Protein AF-A0A938KBD7-F1 (afdb_monomer_lite)

Sequence (235 aa):
MGMQGEIVRMVGCLISQKPLSAVLFNEAIRALLAHGDDLKPWTCRIEKAYTSMGLRSSRRCRYSMLCFYHSLGDSQKALEFIPARFSPTVAPLELAFALDTFKALRLVKKADALVPRCLRILHRMGRCNEISLLLHSLADYFASQRNWEGAIALWEELISDDVLGPQAFVEIAAARAAQARHTVKEGLNHINLLRKAAKDDLAITLPGNFKARLDEAEMELLVIKASLNQCFPEE

Radius of gyration: 25.11 Å; chains: 1; bounding box: 53×42×74 Å

Foldseek 3Di:
DDPLVVLLVVLVVQLPDPPRALVSLLVSLVSCVVRPPDLVVCVVSNVVSLVPHDPVSNLSCLLSQLVSCLVVVNLVSNQVSQDPDDDLPHQLLSLLSVLVSCVSVVVLVVNVVSLVVNVVVLVPPDDDPSNLSSLQSNLVSCLSVLVLVSSLVSLVVCCPPPPCNVVSVVSNVVSVLVNLLVVLVVLLVVLVVVVVVVVVDPDPDDPPPVVVVSVVSNVVSVVSNVVSCVVDPDD

Secondary structure (DSSP, 8-state):
--HHHHHHHHHHHHHT-SSPPHHHHHHHHHHHHHH-S--GGGHHHHHHHHHHS-HHHHHHHHHHHHHHHHHTT-HHHHHHTS-SS--TT--HHHHHHHHHHHHHTT-HHHHHHHHHHHHHHHHHH-S-HHHHHHHHHHHHHHHHTT-HHHHHHHHHHHTT-TTTHHHHHHHHHHHHHHHHHHHHHHHHHHHHHHHHHHHHS--SS-TTHHHHHHHHHHHHHHHHHHHHHHHS---

Structure (mmCIF, N/CA/C/O backbone):
data_AF-A0A938KBD7-F1
#
_entry.id   AF-A0A938KBD7-F1
#
loop_
_atom_site.group_PDB
_atom_site.id
_atom_site.type_symbol
_atom_site.label_atom_id
_atom_site.label_alt_id
_atom_site.label_comp_id
_atom_site.label_asym_id
_atom_site.label_entity_id
_atom_site.label_seq_id
_atom_site.pdbx_PDB_ins_code
_atom_site.Cartn_x
_atom_site.Cartn_y
_atom_site.Cartn_z
_atom_site.occupancy
_atom_site.B_iso_or_equiv
_atom_site.auth_seq_id
_atom_site.auth_comp_id
_atom_site.auth_asym_id
_atom_site.auth_atom_id
_atom_site.pdbx_PDB_model_num
ATOM 1 N N . MET A 1 1 ? -6.127 -23.478 27.874 1.00 61.16 1 MET A N 1
ATOM 2 C CA . MET A 1 1 ? -6.409 -22.267 27.073 1.00 61.16 1 MET A CA 1
ATOM 3 C C . MET A 1 1 ? -5.227 -21.334 27.258 1.00 61.16 1 MET A C 1
ATOM 5 O O . MET A 1 1 ? -4.885 -21.080 28.403 1.00 61.16 1 MET A O 1
ATOM 9 N N . GLY A 1 2 ? -4.547 -20.925 26.185 1.00 89.38 2 GLY A N 1
ATOM 10 C CA . GLY A 1 2 ? -3.438 -19.968 26.287 1.00 89.38 2 GLY A CA 1
ATOM 11 C C . GLY A 1 2 ? -3.934 -18.546 26.572 1.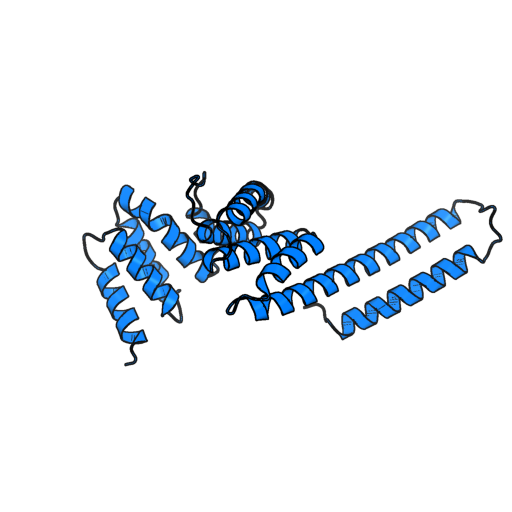00 89.38 2 GLY A C 1
ATOM 12 O O . GLY A 1 2 ? -5.116 -18.259 26.377 1.00 89.38 2 GLY A O 1
ATOM 13 N N . MET A 1 3 ? -3.021 -17.661 26.984 1.00 91.12 3 MET A N 1
ATOM 14 C CA . MET A 1 3 ? -3.271 -16.236 27.272 1.00 91.12 3 MET A CA 1
ATOM 15 C C . MET A 1 3 ? -4.088 -15.536 26.169 1.00 91.12 3 MET A C 1
ATOM 17 O O . MET A 1 3 ? -4.997 -14.762 26.452 1.00 91.12 3 MET A O 1
ATOM 21 N N . GLN A 1 4 ? -3.838 -15.888 24.907 1.00 90.38 4 GLN A N 1
ATOM 22 C CA . GLN A 1 4 ? -4.546 -15.363 23.740 1.00 90.38 4 GLN A CA 1
ATOM 23 C C . GLN A 1 4 ? -6.061 -15.632 23.772 1.00 90.38 4 GLN A C 1
ATOM 25 O O . GLN A 1 4 ? -6.863 -14.724 23.561 1.00 90.38 4 GLN A O 1
ATOM 30 N N . GLY A 1 5 ? -6.477 -16.858 24.104 1.00 91.12 5 GLY A N 1
ATOM 31 C CA . GLY A 1 5 ? -7.897 -17.215 24.178 1.00 91.12 5 GLY A CA 1
ATOM 32 C C . GLY A 1 5 ? -8.634 -16.465 25.289 1.00 91.12 5 GLY A C 1
ATOM 33 O O . GLY A 1 5 ? -9.808 -16.121 25.144 1.00 91.12 5 GLY A O 1
ATOM 34 N N . GLU A 1 6 ? -7.938 -16.157 26.384 1.00 93.56 6 GLU A N 1
ATOM 35 C CA . GLU A 1 6 ? -8.495 -15.349 27.465 1.00 93.56 6 GLU A CA 1
ATOM 36 C C . GLU A 1 6 ? -8.671 -13.883 27.059 1.00 93.56 6 GLU A C 1
ATOM 38 O O . GLU A 1 6 ? -9.734 -13.314 27.312 1.00 93.56 6 GLU A O 1
ATOM 43 N N . ILE A 1 7 ? -7.697 -13.301 26.353 1.00 92.62 7 ILE A N 1
ATOM 44 C CA . ILE A 1 7 ? -7.801 -11.939 25.813 1.00 92.62 7 ILE A CA 1
ATOM 45 C C . ILE A 1 7 ? -8.993 -11.834 24.858 1.00 92.62 7 ILE A C 1
ATOM 47 O O . ILE A 1 7 ? -9.836 -10.951 25.012 1.00 92.62 7 ILE A O 1
ATOM 51 N N . VAL A 1 8 ? -9.126 -12.776 23.923 1.00 92.81 8 VAL A N 1
ATOM 52 C CA . VAL A 1 8 ? -10.242 -12.838 22.964 1.00 92.81 8 VAL A CA 1
ATOM 53 C C . VAL A 1 8 ? -11.593 -12.935 23.691 1.00 92.81 8 VAL A C 1
ATOM 55 O O . VAL A 1 8 ? -12.551 -12.231 23.352 1.00 92.81 8 VAL A O 1
ATOM 58 N N . ARG A 1 9 ? -11.677 -13.749 24.752 1.00 94.88 9 ARG A N 1
ATOM 59 C CA . ARG A 1 9 ? -12.867 -13.838 25.611 1.00 94.88 9 ARG A CA 1
ATOM 60 C C . ARG A 1 9 ? -13.166 -12.504 26.304 1.00 94.88 9 ARG A C 1
ATOM 62 O O . ARG A 1 9 ? -14.315 -12.061 26.291 1.00 94.88 9 ARG A O 1
ATOM 69 N N . MET A 1 10 ? -12.153 -11.853 26.878 1.00 95.62 10 MET A N 1
ATOM 70 C CA . MET A 1 10 ? -12.291 -10.557 27.549 1.00 95.62 10 MET A CA 1
ATOM 71 C C . MET A 1 10 ? -12.747 -9.457 26.589 1.00 95.62 10 MET A C 1
ATOM 73 O O . MET A 1 10 ? -13.663 -8.711 26.929 1.00 95.62 10 MET A O 1
ATOM 77 N N . VAL A 1 11 ? -12.186 -9.392 25.378 1.00 95.62 11 VAL A N 1
ATOM 78 C CA . VAL A 1 11 ? -12.623 -8.482 24.306 1.00 95.62 11 VAL A CA 1
ATOM 79 C C . VAL A 1 11 ? -14.115 -8.673 24.019 1.00 95.62 11 VAL A C 1
ATOM 81 O O . VAL A 1 11 ? -14.867 -7.699 23.975 1.00 95.62 11 VAL A O 1
ATOM 84 N N . GLY A 1 12 ? -14.578 -9.924 23.920 1.00 94.44 12 GLY A N 1
ATOM 85 C CA . GLY A 1 12 ? -16.000 -10.242 23.763 1.00 94.44 12 GLY A CA 1
ATOM 86 C C . GLY A 1 12 ? -16.877 -9.712 24.900 1.00 94.44 12 GLY A C 1
ATOM 87 O O . GLY A 1 12 ? -17.939 -9.134 24.645 1.00 94.44 12 GLY A O 1
ATOM 88 N N . CYS A 1 13 ? -16.424 -9.861 26.146 1.00 95.81 13 CYS A N 1
ATOM 89 C CA . CYS A 1 13 ? -17.114 -9.316 27.313 1.00 95.81 13 CYS A CA 1
ATOM 90 C C . CYS A 1 13 ? -17.153 -7.782 27.293 1.00 95.81 13 CYS A C 1
ATOM 92 O O . CYS A 1 13 ? -18.220 -7.212 27.507 1.00 95.81 13 CYS A O 1
ATOM 94 N N . LEU A 1 14 ? -16.029 -7.119 26.998 1.00 95.50 14 LEU A N 1
ATOM 95 C CA . LEU A 1 14 ? -15.917 -5.657 26.960 1.00 95.50 14 LEU A CA 1
ATOM 96 C C . LEU A 1 14 ? -16.838 -5.040 25.905 1.00 95.50 14 LEU A C 1
ATOM 98 O O . LEU A 1 14 ? -17.615 -4.145 26.223 1.00 95.50 14 LEU A O 1
ATOM 102 N N . ILE A 1 15 ? -16.814 -5.559 24.674 1.00 96.19 15 ILE A N 1
ATOM 103 C CA . ILE A 1 15 ? -17.630 -5.059 23.552 1.00 96.19 15 ILE A CA 1
ATOM 104 C C . ILE A 1 15 ? -19.137 -5.226 23.824 1.00 96.19 15 ILE A C 1
ATOM 106 O O . ILE A 1 15 ? -19.957 -4.484 23.283 1.00 96.19 15 ILE A O 1
ATOM 110 N N . SER A 1 16 ? -19.514 -6.170 24.689 1.00 94.88 16 SER A N 1
ATOM 111 C CA . SER A 1 16 ? -20.912 -6.429 25.051 1.00 94.88 16 SER A CA 1
ATOM 112 C C . SER A 1 16 ? -21.448 -5.522 26.171 1.00 94.88 16 SER A C 1
ATOM 114 O O . SER A 1 16 ? -22.654 -5.538 26.429 1.00 94.88 16 SER A O 1
ATOM 116 N N . GLN A 1 17 ? -20.596 -4.737 26.844 1.00 93.69 17 GLN A N 1
ATOM 117 C CA . GLN A 1 17 ? -21.010 -3.864 27.949 1.00 93.69 17 GLN A CA 1
ATOM 118 C C . GLN A 1 17 ? -21.891 -2.699 27.474 1.00 93.69 17 GLN A C 1
ATOM 120 O O . GLN A 1 17 ? -21.715 -2.159 26.382 1.00 93.69 17 GLN A O 1
ATOM 125 N N . LYS A 1 18 ? -22.834 -2.273 28.324 1.00 93.38 18 LYS A N 1
ATOM 126 C CA . LYS A 1 18 ? -23.688 -1.101 28.087 1.00 93.38 18 LYS A CA 1
ATOM 127 C C . LYS A 1 18 ? -23.748 -0.225 29.346 1.00 93.38 18 LYS A C 1
ATOM 129 O O . LYS A 1 18 ? -24.149 -0.741 30.386 1.00 93.38 18 LYS A O 1
ATOM 134 N N . PRO A 1 19 ? -23.415 1.077 29.266 1.00 93.50 19 PRO A N 1
ATOM 135 C CA . PRO A 1 19 ? -22.926 1.796 28.086 1.00 93.50 19 PRO A CA 1
ATOM 136 C C . PRO A 1 19 ? -21.465 1.447 27.748 1.00 93.50 19 PRO A C 1
ATOM 138 O O . PRO A 1 19 ? -20.619 1.383 28.635 1.00 93.50 19 PRO A O 1
ATOM 141 N N . LEU A 1 20 ? -21.154 1.279 26.458 1.00 96.06 20 LEU A N 1
ATOM 142 C CA . LEU A 1 20 ? -19.777 1.094 25.999 1.00 96.06 20 LEU A CA 1
ATOM 143 C C . LEU A 1 20 ? -19.092 2.453 25.828 1.00 96.06 20 LEU A C 1
ATOM 145 O O . LEU A 1 20 ? -19.542 3.301 25.051 1.00 96.06 20 LEU A O 1
ATOM 149 N N . SER A 1 21 ? -18.003 2.675 26.562 1.00 96.50 21 SER A N 1
ATOM 150 C CA . SER A 1 21 ? -17.208 3.894 26.420 1.00 96.50 21 SER A CA 1
ATOM 151 C C . SER A 1 21 ? -16.268 3.800 25.214 1.00 96.50 21 SER A C 1
ATOM 153 O O . SER A 1 21 ? -15.799 2.722 24.851 1.00 96.50 21 SER A O 1
ATOM 155 N N . ALA A 1 22 ? -15.934 4.951 24.620 1.00 97.56 22 ALA A N 1
ATOM 156 C CA . ALA A 1 22 ? -14.983 5.006 23.507 1.00 97.56 22 ALA A CA 1
ATOM 157 C C . ALA A 1 22 ? -13.594 4.454 23.882 1.00 97.56 22 ALA A C 1
ATOM 159 O O . ALA A 1 22 ? -12.910 3.873 23.046 1.00 97.56 22 ALA A O 1
ATOM 160 N N . VAL A 1 23 ? -13.188 4.628 25.146 1.00 97.12 23 VAL A N 1
ATOM 161 C CA . VAL A 1 23 ? -11.911 4.118 25.662 1.00 97.12 23 VAL A CA 1
ATOM 162 C C . VAL A 1 23 ? -11.922 2.592 25.658 1.00 97.12 23 VAL A C 1
ATOM 164 O O . VAL A 1 23 ? -11.055 1.993 25.037 1.00 97.12 23 VAL A O 1
ATOM 167 N N . LEU A 1 24 ? -12.941 1.965 26.258 1.00 96.94 24 LEU A N 1
ATOM 168 C CA . LEU A 1 24 ? -13.045 0.502 26.303 1.00 96.94 24 LEU A CA 1
ATOM 169 C C . LEU A 1 24 ? -13.170 -0.113 24.907 1.00 96.94 24 LEU A C 1
ATOM 171 O O . LEU A 1 24 ? -12.571 -1.151 24.649 1.00 96.94 24 LEU A O 1
ATOM 175 N N . PHE A 1 25 ? -13.900 0.538 23.997 1.00 98.06 25 PHE A N 1
ATOM 176 C CA . PHE A 1 25 ? -13.971 0.098 22.605 1.00 98.06 25 PHE A CA 1
ATOM 177 C C . PHE A 1 25 ? -12.592 0.127 21.931 1.00 98.06 25 PHE A C 1
ATOM 179 O O . PHE A 1 25 ? -12.192 -0.852 21.310 1.00 98.06 25 PHE A O 1
ATOM 186 N N . ASN A 1 26 ? -11.839 1.221 22.081 1.00 97.56 26 ASN A N 1
ATOM 187 C CA . ASN A 1 26 ? -10.507 1.345 21.487 1.00 97.56 26 ASN A CA 1
ATOM 188 C C . ASN A 1 26 ? -9.517 0.318 22.058 1.00 97.56 26 ASN A C 1
ATOM 190 O O . ASN A 1 26 ? -8.763 -0.276 21.290 1.00 97.56 26 ASN A O 1
ATOM 194 N N . GLU A 1 27 ? -9.547 0.069 23.371 1.00 96.88 27 GLU A N 1
ATOM 195 C CA . GLU A 1 27 ? -8.727 -0.975 24.000 1.00 96.88 27 GLU A CA 1
ATOM 196 C C . GLU A 1 27 ? -9.105 -2.373 23.502 1.00 96.88 27 GLU A C 1
ATOM 198 O O . GLU A 1 27 ? -8.228 -3.178 23.199 1.00 96.88 27 GLU A O 1
ATOM 203 N N . ALA A 1 28 ? -10.402 -2.650 23.346 1.00 97.44 28 ALA A N 1
ATOM 204 C CA . ALA A 1 28 ? -10.876 -3.925 22.825 1.00 97.44 28 ALA A CA 1
ATOM 205 C C . ALA A 1 28 ? -10.400 -4.168 21.382 1.00 97.44 28 ALA A C 1
ATOM 207 O O . ALA A 1 28 ? -9.932 -5.263 21.075 1.00 97.44 28 ALA A O 1
ATOM 208 N N . ILE A 1 29 ? -10.458 -3.150 20.513 1.00 98.00 29 ILE A N 1
ATOM 209 C CA . ILE A 1 29 ? -9.927 -3.245 19.146 1.00 98.00 29 ILE A CA 1
ATOM 210 C C . ILE A 1 29 ? -8.410 -3.430 19.157 1.00 98.00 29 ILE A C 1
ATOM 212 O O . ILE A 1 29 ? -7.912 -4.295 18.447 1.00 98.00 29 ILE A O 1
ATOM 216 N N . ARG A 1 30 ? -7.666 -2.675 19.976 1.00 96.62 30 ARG A N 1
ATOM 217 C CA . ARG A 1 30 ? -6.205 -2.825 20.065 1.00 96.62 30 ARG A CA 1
ATOM 218 C C . ARG A 1 30 ? -5.810 -4.232 20.512 1.00 96.62 30 ARG A C 1
ATOM 220 O O . ARG A 1 30 ? -4.949 -4.841 19.888 1.00 96.62 30 ARG A O 1
ATOM 227 N N . ALA A 1 31 ? -6.457 -4.752 21.554 1.00 96.31 31 ALA A N 1
ATOM 228 C CA . ALA A 1 31 ? -6.222 -6.108 22.037 1.00 96.31 31 ALA A CA 1
ATOM 229 C C . ALA A 1 31 ? -6.559 -7.155 20.966 1.00 96.31 31 ALA A C 1
ATOM 231 O O . ALA A 1 31 ? -5.820 -8.121 20.798 1.00 96.31 31 ALA A O 1
ATOM 232 N N . LEU A 1 32 ? -7.637 -6.944 20.205 1.00 96.38 32 LEU A N 1
ATOM 233 C CA . LEU A 1 32 ? -8.000 -7.833 19.109 1.00 96.38 32 LEU A CA 1
ATOM 234 C C . LEU A 1 32 ? -6.984 -7.790 17.959 1.00 96.38 32 LEU A C 1
ATOM 236 O O . LEU A 1 32 ? -6.641 -8.837 17.436 1.00 96.38 32 LEU A O 1
ATOM 240 N N . LEU A 1 33 ? -6.473 -6.616 17.587 1.00 95.44 33 LEU A N 1
ATOM 241 C CA . LEU A 1 33 ? -5.451 -6.488 16.541 1.00 95.44 33 LEU A CA 1
ATOM 242 C C . LEU A 1 33 ? -4.101 -7.089 16.954 1.00 95.44 33 LEU A C 1
ATOM 244 O O . LEU A 1 33 ? -3.371 -7.581 16.105 1.00 95.44 33 LEU A O 1
ATOM 248 N N . ALA A 1 34 ? -3.771 -7.059 18.247 1.00 94.75 34 ALA A N 1
ATOM 249 C CA . ALA A 1 34 ? -2.520 -7.613 18.762 1.00 94.75 34 ALA A CA 1
ATOM 250 C C . ALA A 1 34 ? -2.557 -9.139 18.963 1.00 94.75 34 ALA A C 1
ATOM 252 O O . ALA A 1 34 ? -1.512 -9.783 18.944 1.00 94.75 34 ALA A O 1
ATOM 253 N N . HIS A 1 35 ? -3.740 -9.713 19.206 1.00 93.75 35 HIS A N 1
ATOM 254 C CA . HIS A 1 35 ? -3.877 -11.103 19.659 1.00 93.75 35 HIS A CA 1
ATOM 255 C C . HIS A 1 35 ? -4.909 -11.929 18.880 1.00 93.75 35 HIS A C 1
ATOM 257 O O . HIS A 1 35 ? -5.113 -13.099 19.193 1.00 93.75 35 HIS A O 1
ATOM 263 N N . GLY A 1 36 ? -5.620 -11.348 17.921 1.00 89.19 36 GLY A N 1
ATOM 264 C CA . GLY A 1 36 ? -6.606 -12.054 17.111 1.00 89.19 36 GLY A CA 1
ATOM 265 C C . GLY A 1 36 ? -5.968 -12.639 15.858 1.00 89.19 36 GLY A C 1
ATOM 266 O O . GLY A 1 36 ? -5.465 -11.885 15.035 1.00 89.19 36 GLY A O 1
ATOM 267 N N . ASP A 1 37 ? -6.049 -13.961 15.690 1.00 89.25 37 ASP A N 1
ATOM 268 C CA . ASP A 1 37 ? -5.564 -14.630 14.471 1.00 89.25 37 ASP A CA 1
ATOM 269 C C . ASP A 1 37 ? -6.489 -14.375 13.269 1.00 89.25 37 ASP A C 1
ATOM 271 O O . ASP A 1 37 ? -6.034 -14.250 12.136 1.00 89.25 37 ASP A O 1
ATOM 275 N N . ASP A 1 38 ? -7.801 -14.283 13.516 1.00 93.56 38 ASP A N 1
ATOM 276 C CA . ASP A 1 38 ? -8.816 -13.986 12.504 1.00 93.56 38 ASP A CA 1
ATOM 277 C C . ASP A 1 38 ? -9.792 -12.921 13.021 1.00 93.56 38 ASP A C 1
ATOM 279 O O . ASP A 1 38 ? -10.501 -13.095 14.021 1.00 93.56 38 ASP A O 1
ATOM 283 N N . LEU A 1 39 ? -9.830 -11.793 12.315 1.00 96.12 39 LEU A N 1
ATOM 284 C CA . LEU A 1 39 ? -10.678 -10.648 12.633 1.00 96.12 39 LEU A CA 1
ATOM 285 C C . LEU A 1 39 ? -12.089 -10.781 12.040 1.00 96.12 39 LEU A C 1
ATOM 287 O O . LEU A 1 39 ? -13.022 -10.134 12.521 1.00 96.12 39 LEU A O 1
ATOM 291 N N . LYS A 1 40 ? -12.285 -11.622 11.019 1.00 96.88 40 LYS A N 1
ATOM 292 C CA . LYS A 1 40 ? -13.541 -11.709 10.260 1.00 96.88 40 LYS A CA 1
ATOM 293 C C . LYS A 1 40 ? -14.753 -12.123 11.113 1.00 96.88 40 LYS A C 1
ATOM 295 O O . LYS A 1 40 ? -15.822 -11.531 10.940 1.00 96.88 40 LYS A O 1
ATOM 300 N N . PRO A 1 41 ? -14.644 -13.051 12.087 1.00 96.94 41 PRO A N 1
ATOM 301 C CA . PRO A 1 41 ? -15.755 -13.383 12.983 1.00 96.94 41 PRO A CA 1
ATOM 302 C C . PRO A 1 41 ? -16.201 -12.213 13.876 1.00 96.94 41 PRO A C 1
ATOM 304 O O . PRO A 1 41 ? -17.318 -12.218 14.402 1.00 96.94 41 PRO A O 1
ATOM 307 N N . TRP A 1 42 ? -15.343 -11.207 14.063 1.00 97.12 42 TRP A N 1
ATOM 308 C CA . TRP A 1 42 ? -15.594 -10.072 14.949 1.00 97.12 42 TRP A CA 1
ATOM 309 C C . TRP A 1 42 ? -16.323 -8.915 14.276 1.00 97.12 42 TRP A C 1
ATOM 311 O O . TRP A 1 42 ? -16.930 -8.111 14.988 1.00 97.12 42 TRP A O 1
ATOM 321 N N . THR A 1 43 ? -16.343 -8.854 12.941 1.00 97.94 43 THR A N 1
ATOM 322 C CA . THR A 1 43 ? -16.885 -7.724 12.170 1.00 97.94 43 THR A CA 1
ATOM 323 C C . THR A 1 43 ? -18.294 -7.338 12.617 1.00 97.94 43 THR A C 1
ATOM 325 O O . THR A 1 43 ? -18.515 -6.212 13.054 1.00 97.94 43 THR A O 1
ATOM 328 N N . CYS A 1 44 ? -19.231 -8.292 12.642 1.00 97.44 44 CYS A N 1
ATOM 329 C CA . CYS A 1 44 ? -20.620 -8.024 13.033 1.00 97.44 44 CYS A CA 1
ATOM 330 C C . CYS A 1 44 ? -20.743 -7.508 14.482 1.00 97.44 44 CYS A C 1
ATOM 332 O O . CYS A 1 44 ? -21.521 -6.594 14.767 1.00 97.44 44 CYS A O 1
ATOM 334 N N . ARG A 1 45 ? -19.951 -8.053 15.417 1.00 97.44 45 ARG A N 1
ATOM 335 C CA . ARG A 1 45 ? -19.975 -7.625 16.828 1.00 97.44 45 ARG A CA 1
ATOM 336 C C . ARG A 1 45 ? -19.414 -6.215 16.993 1.00 97.44 45 ARG A C 1
ATOM 338 O O . ARG A 1 45 ? -20.001 -5.414 17.716 1.00 97.44 45 ARG A O 1
ATOM 345 N N . ILE A 1 46 ? -18.313 -5.919 16.308 1.00 98.06 46 ILE A N 1
ATOM 346 C CA . ILE A 1 46 ? -17.646 -4.617 16.338 1.00 98.06 46 ILE A CA 1
ATOM 347 C C . ILE A 1 46 ? -18.524 -3.543 15.700 1.00 98.06 46 ILE A C 1
ATOM 349 O O . ILE A 1 46 ? -18.735 -2.503 16.318 1.00 98.06 46 ILE A O 1
ATOM 353 N N . GLU A 1 47 ? -19.100 -3.798 14.523 1.00 98.12 47 GLU A N 1
ATOM 354 C CA . GLU A 1 47 ? -20.006 -2.853 13.859 1.00 98.12 47 GLU A CA 1
ATOM 355 C C . GLU A 1 47 ? -21.243 -2.559 14.716 1.00 98.12 47 GLU A C 1
ATOM 357 O O . GLU A 1 47 ? -21.627 -1.399 14.893 1.00 98.12 47 GLU A O 1
ATOM 362 N N . LYS A 1 48 ? -21.847 -3.594 15.314 1.00 97.69 48 LYS A N 1
ATOM 363 C CA . LYS A 1 48 ? -22.992 -3.430 16.219 1.00 97.69 48 LYS A CA 1
ATOM 364 C C . LYS A 1 48 ? -22.629 -2.607 17.455 1.00 97.69 48 LYS A C 1
ATOM 366 O O . LYS A 1 48 ? -23.389 -1.725 17.851 1.00 97.69 48 LYS A O 1
ATOM 371 N N . ALA A 1 49 ? -21.475 -2.867 18.063 1.00 97.50 49 ALA A N 1
ATOM 372 C CA . ALA A 1 49 ? -21.008 -2.087 19.201 1.00 97.50 49 ALA A CA 1
ATOM 373 C C . ALA A 1 49 ? -20.720 -0.632 18.802 1.00 97.50 49 ALA A C 1
ATOM 375 O O . ALA A 1 49 ? -21.193 0.284 19.475 1.00 97.50 49 ALA A O 1
ATOM 376 N N . TYR A 1 50 ? -20.048 -0.415 17.668 1.00 97.94 50 TYR A N 1
ATOM 377 C CA . TYR A 1 50 ? -19.729 0.909 17.139 1.00 97.94 50 TYR A CA 1
ATOM 378 C C . TYR A 1 50 ? -20.974 1.756 16.866 1.00 97.94 50 TYR A C 1
ATOM 380 O O . TYR A 1 50 ? -21.055 2.902 17.309 1.00 97.94 50 TYR A O 1
ATOM 388 N N . THR A 1 51 ? -21.966 1.180 16.186 1.00 96.94 51 THR A N 1
ATOM 389 C CA . THR A 1 51 ? -23.236 1.848 15.854 1.00 96.94 51 THR A CA 1
ATOM 390 C C . THR A 1 51 ? -24.125 2.096 17.073 1.00 96.94 51 THR A C 1
ATOM 392 O O . THR A 1 51 ? -24.897 3.050 17.076 1.00 96.94 51 THR A O 1
ATOM 395 N N . SER A 1 52 ? -23.999 1.286 18.130 1.00 96.44 52 SER A N 1
ATOM 396 C CA . SER A 1 52 ? -24.730 1.492 19.388 1.00 96.44 52 SER A CA 1
ATOM 397 C C . SER A 1 52 ? -24.177 2.634 20.251 1.00 96.44 52 SER A C 1
ATOM 399 O O . SER A 1 52 ? -24.850 3.091 21.177 1.00 96.44 52 SER A O 1
ATOM 401 N N . MET A 1 53 ? -22.960 3.110 19.967 1.00 96.81 53 MET A N 1
ATOM 402 C CA . MET A 1 53 ? -22.369 4.244 20.671 1.00 96.81 53 MET A CA 1
ATOM 403 C C . MET A 1 53 ? -22.976 5.573 20.204 1.00 96.81 53 MET A C 1
ATOM 405 O O . MET A 1 53 ? -23.263 5.781 19.028 1.00 96.81 53 MET A O 1
ATOM 409 N N . GLY A 1 54 ? -23.084 6.540 21.119 1.00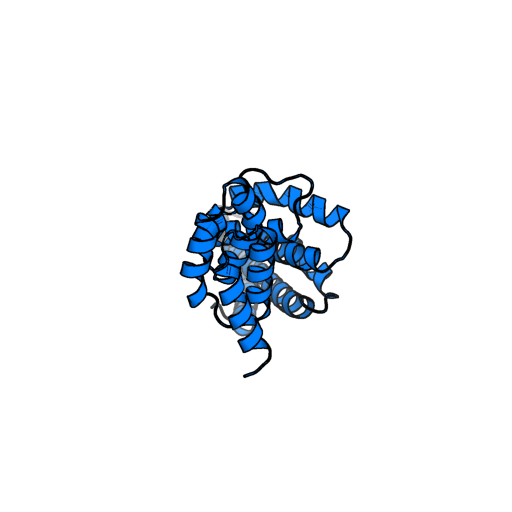 96.00 54 GLY A N 1
ATOM 410 C CA . GLY A 1 54 ? -23.450 7.910 20.754 1.00 96.00 54 GLY A CA 1
ATOM 411 C C . GLY A 1 54 ? -22.427 8.558 19.807 1.00 96.00 54 GLY A C 1
ATOM 412 O O . GLY A 1 54 ? -21.232 8.262 19.866 1.00 96.00 54 GLY A O 1
ATOM 413 N N . LEU A 1 55 ? -22.879 9.515 18.986 1.00 96.06 55 LEU A N 1
ATOM 414 C CA . LEU A 1 55 ? -22.091 10.161 17.920 1.00 96.06 55 LEU A CA 1
ATOM 415 C C . LEU A 1 55 ? -20.725 10.710 18.378 1.00 96.06 55 LEU A C 1
ATOM 417 O O . LEU A 1 55 ? -19.740 10.675 17.641 1.00 96.06 55 LEU A O 1
ATOM 421 N N . ARG A 1 56 ? -20.642 11.243 19.603 1.00 96.50 56 ARG A N 1
ATOM 422 C CA . ARG A 1 56 ? -19.382 11.762 20.159 1.00 96.50 56 ARG A CA 1
ATOM 423 C C . ARG A 1 56 ? -18.371 10.644 20.432 1.00 96.50 56 ARG A C 1
ATOM 425 O O . ARG A 1 56 ? -17.181 10.844 20.196 1.00 96.50 56 ARG A O 1
ATOM 432 N N . SER A 1 57 ? -18.835 9.496 20.923 1.00 96.69 57 SER A N 1
ATOM 433 C CA . SER A 1 57 ? -17.998 8.325 21.199 1.00 96.69 57 SER A CA 1
ATOM 434 C C . SER A 1 57 ? -17.574 7.638 19.905 1.00 96.69 57 SER A C 1
ATOM 436 O O . SER A 1 57 ? -16.386 7.393 19.724 1.00 96.69 57 SER A O 1
ATOM 438 N N . SER A 1 58 ? -18.493 7.437 18.954 1.00 96.19 58 SER A N 1
ATOM 439 C CA . SER A 1 58 ? -18.167 6.818 17.661 1.00 96.19 58 SER A CA 1
ATOM 440 C C . SER A 1 58 ? -17.123 7.623 16.873 1.00 96.19 58 SER A C 1
ATOM 442 O O . SER A 1 58 ? -16.173 7.048 16.339 1.00 96.19 58 SER A O 1
ATOM 444 N N . ARG A 1 59 ? -17.190 8.964 16.897 1.00 96.00 59 ARG A N 1
ATOM 445 C CA . ARG A 1 59 ? -16.141 9.832 16.321 1.00 96.00 59 ARG A CA 1
ATOM 446 C C . ARG A 1 59 ? -14.759 9.607 16.943 1.00 96.00 59 ARG A C 1
ATOM 448 O O . ARG A 1 59 ? -13.767 9.664 16.223 1.00 96.00 59 ARG A O 1
ATOM 455 N N . ARG A 1 60 ? -14.681 9.342 18.253 1.00 96.31 60 ARG A N 1
ATOM 456 C CA . ARG A 1 60 ? -13.420 9.034 18.962 1.00 96.31 60 ARG A CA 1
ATOM 457 C C . ARG A 1 60 ? -12.889 7.629 18.661 1.00 96.31 60 ARG A C 1
ATOM 459 O O . ARG A 1 60 ? -11.703 7.386 18.848 1.00 96.31 60 ARG A O 1
ATOM 466 N N . CYS A 1 61 ? -13.747 6.732 18.187 1.00 97.62 61 CYS A N 1
ATOM 467 C CA . CYS A 1 61 ? -13.396 5.363 17.806 1.00 97.62 61 CYS A CA 1
ATOM 468 C C . CYS A 1 61 ? -13.162 5.188 16.300 1.00 97.62 61 CYS A C 1
ATOM 470 O O . CYS A 1 61 ? -12.815 4.097 15.861 1.00 97.62 61 CYS A O 1
ATOM 472 N N . ARG A 1 62 ? -13.345 6.249 15.503 1.00 97.81 62 ARG A N 1
ATOM 473 C CA . ARG A 1 62 ? -13.176 6.223 14.043 1.00 97.81 62 ARG A CA 1
ATOM 474 C C . ARG A 1 62 ? -11.805 5.679 13.635 1.00 97.81 62 ARG A C 1
ATOM 476 O O . ARG A 1 62 ? -11.731 4.844 12.748 1.00 97.81 62 ARG A O 1
ATOM 483 N N . TYR A 1 63 ? -10.741 6.129 14.298 1.00 97.50 63 TYR A N 1
ATOM 484 C CA . TYR A 1 63 ? -9.389 5.650 14.015 1.00 97.50 63 TYR A CA 1
ATOM 485 C C . TYR A 1 63 ? -9.250 4.138 14.252 1.00 97.50 63 TYR A C 1
ATOM 487 O O . TYR A 1 63 ? -8.770 3.429 13.380 1.00 97.50 63 TYR A O 1
ATOM 495 N N . SER A 1 64 ? -9.763 3.616 15.368 1.00 98.00 64 SER A N 1
ATOM 496 C CA . SER A 1 64 ? -9.744 2.173 15.649 1.00 98.00 64 SER A CA 1
ATOM 497 C C . SER A 1 64 ? -10.496 1.363 14.590 1.00 98.00 64 SER A C 1
ATOM 499 O O . SER A 1 64 ? -10.056 0.280 14.222 1.00 98.00 64 SER A O 1
ATOM 501 N N . MET A 1 65 ? -11.604 1.898 14.067 1.00 98.50 65 MET A N 1
ATOM 502 C CA . MET A 1 65 ? -12.334 1.272 12.960 1.00 98.50 65 MET A CA 1
ATOM 503 C C . MET A 1 65 ? -11.543 1.288 11.647 1.00 98.50 65 MET A C 1
ATOM 505 O O . MET A 1 65 ? -11.574 0.298 10.923 1.00 98.50 65 MET A O 1
ATOM 509 N N . LEU A 1 66 ? -10.812 2.373 11.358 1.00 98.44 66 LEU A N 1
ATOM 510 C CA . LEU A 1 66 ? -9.882 2.424 10.227 1.00 98.44 66 LEU A CA 1
ATOM 511 C C . LEU A 1 66 ? -8.822 1.322 10.352 1.00 98.44 66 LEU A C 1
ATOM 513 O O . LEU A 1 66 ? -8.651 0.559 9.409 1.00 98.44 66 LEU A O 1
ATOM 517 N N . CYS A 1 67 ? -8.172 1.190 11.515 1.00 97.50 67 CYS A N 1
ATOM 518 C CA . CYS A 1 67 ? -7.186 0.130 11.752 1.00 97.50 67 CYS A CA 1
ATOM 519 C C . CYS A 1 67 ? -7.802 -1.262 11.575 1.00 97.50 67 CYS A C 1
ATOM 521 O O . CYS A 1 67 ? -7.237 -2.101 10.886 1.00 97.50 67 CYS A O 1
ATOM 523 N N . PHE A 1 68 ? -8.982 -1.492 12.159 1.00 98.19 68 PHE A N 1
ATOM 524 C CA . PHE A 1 68 ? -9.674 -2.776 12.081 1.00 98.19 68 PHE A CA 1
ATOM 525 C C . PHE A 1 68 ? -9.966 -3.196 10.635 1.00 98.19 68 PHE A C 1
ATOM 527 O O . PHE A 1 68 ? -9.655 -4.320 10.246 1.00 98.19 68 PHE A O 1
ATOM 534 N N . TYR A 1 69 ? -10.517 -2.292 9.820 1.00 98.56 69 TYR A N 1
ATOM 535 C CA . TYR A 1 69 ? -10.815 -2.597 8.421 1.00 98.56 69 TYR A CA 1
ATOM 536 C C . TYR A 1 69 ? -9.581 -2.659 7.528 1.00 98.56 69 TYR A C 1
ATOM 538 O O . TYR A 1 69 ? -9.546 -3.473 6.607 1.00 98.56 69 TYR A O 1
ATOM 546 N N . HIS A 1 70 ? -8.556 -1.862 7.828 1.00 97.50 70 HIS A N 1
ATOM 547 C CA . HIS A 1 70 ? -7.266 -1.971 7.163 1.00 97.50 70 HIS A CA 1
ATOM 548 C C . HIS A 1 70 ? -6.642 -3.358 7.396 1.00 97.50 70 HIS A C 1
ATOM 550 O O . HIS A 1 70 ? -6.283 -4.027 6.434 1.00 97.50 70 HIS A O 1
ATOM 556 N N . SER A 1 71 ? -6.620 -3.846 8.642 1.00 96.69 71 SER A N 1
ATOM 557 C CA . SER A 1 71 ? -6.122 -5.189 8.979 1.00 96.69 71 SER A CA 1
ATOM 558 C C . SER A 1 71 ? -6.965 -6.328 8.394 1.00 96.69 71 SER A C 1
ATOM 560 O O . SER A 1 71 ? -6.444 -7.413 8.164 1.00 96.69 71 SER A O 1
ATOM 562 N N . LEU A 1 72 ? -8.254 -6.099 8.123 1.00 97.31 72 LEU A N 1
ATOM 563 C CA . LEU A 1 72 ? -9.108 -7.043 7.389 1.00 97.31 72 LEU A CA 1
ATOM 564 C C . LEU A 1 72 ? -8.855 -7.056 5.871 1.00 97.31 72 LEU A C 1
ATOM 566 O O . LEU A 1 72 ? -9.415 -7.904 5.176 1.00 97.31 72 LEU A O 1
ATOM 570 N N . GLY A 1 73 ? -8.087 -6.102 5.338 1.00 97.31 73 GLY A N 1
ATOM 571 C CA . GLY A 1 73 ? -7.929 -5.897 3.897 1.00 97.31 73 GLY A CA 1
ATOM 572 C C . GLY A 1 73 ? -9.154 -5.278 3.208 1.00 97.31 73 GLY A C 1
ATOM 573 O O . GLY A 1 73 ? -9.171 -5.150 1.984 1.00 97.31 73 GLY A O 1
ATOM 574 N N . ASP A 1 74 ? -10.178 -4.848 3.956 1.00 98.31 74 ASP A N 1
ATOM 575 C CA . ASP A 1 74 ? -11.377 -4.213 3.397 1.00 98.31 74 ASP A CA 1
ATOM 576 C C . ASP A 1 74 ? -11.154 -2.704 3.233 1.00 98.31 74 ASP A C 1
ATOM 578 O O . ASP A 1 74 ? -11.567 -1.871 4.047 1.00 98.31 74 ASP A O 1
ATOM 582 N N . SER A 1 75 ? -10.468 -2.344 2.147 1.00 98.31 75 SER A N 1
ATOM 583 C CA . SER A 1 75 ? -10.145 -0.944 1.850 1.00 98.31 75 SER A CA 1
ATOM 584 C C . SER A 1 75 ? -11.392 -0.084 1.619 1.00 98.31 75 SER A C 1
ATOM 586 O O . SER A 1 75 ? -11.376 1.113 1.906 1.00 98.31 75 SER A O 1
ATOM 588 N N . GLN A 1 76 ? -12.490 -0.674 1.136 1.00 98.50 76 GLN A N 1
ATOM 589 C CA . GLN A 1 76 ? -13.725 0.066 0.887 1.00 98.50 76 GLN A CA 1
ATOM 590 C C . GLN A 1 76 ? -14.375 0.501 2.204 1.00 98.50 76 GLN A C 1
ATOM 592 O O . GLN A 1 76 ? -14.750 1.666 2.338 1.00 98.50 76 GLN A O 1
ATOM 597 N N . LYS A 1 77 ? -14.450 -0.394 3.194 1.00 98.44 77 LYS A N 1
ATOM 598 C CA . LYS A 1 77 ? -14.915 -0.048 4.543 1.00 98.44 77 LYS A CA 1
ATOM 599 C C . LYS A 1 77 ? -13.939 0.870 5.266 1.00 98.44 77 LYS A C 1
ATOM 601 O O . LYS A 1 77 ? -14.372 1.832 5.895 1.00 98.44 77 LYS A O 1
ATOM 606 N N . ALA A 1 78 ? -12.633 0.634 5.145 1.00 98.56 78 ALA A N 1
ATOM 607 C CA . ALA A 1 78 ? -11.609 1.499 5.732 1.00 98.56 78 ALA A CA 1
ATOM 608 C C . ALA A 1 78 ? -11.774 2.964 5.285 1.00 98.56 78 ALA A C 1
ATOM 610 O O . ALA A 1 78 ? -11.693 3.877 6.112 1.00 98.56 78 ALA A O 1
ATOM 611 N N . LEU A 1 79 ? -12.103 3.191 4.005 1.00 98.62 79 LEU A N 1
ATOM 612 C CA . LEU A 1 79 ? -12.343 4.520 3.436 1.00 98.62 79 LEU A CA 1
ATOM 613 C C . LEU A 1 79 ? -13.438 5.306 4.175 1.00 98.62 79 LEU A C 1
ATOM 615 O O . LEU A 1 79 ? -13.301 6.521 4.330 1.00 98.62 79 LEU A O 1
ATOM 619 N N . GLU A 1 80 ? -14.494 4.642 4.654 1.00 98.25 80 GLU A N 1
ATOM 620 C CA . GLU A 1 80 ? -15.597 5.276 5.397 1.00 98.25 80 GLU A CA 1
ATOM 621 C C . GLU A 1 80 ? -15.121 5.909 6.713 1.00 98.25 80 GLU A C 1
ATOM 623 O O . GLU A 1 80 ? -15.709 6.876 7.204 1.00 98.25 80 GLU A O 1
ATOM 628 N N . PHE A 1 81 ? -14.025 5.391 7.271 1.00 98.38 81 PHE A N 1
ATOM 629 C CA . PHE A 1 81 ? -13.438 5.869 8.515 1.00 98.38 81 PHE A CA 1
ATOM 630 C C . PHE A 1 81 ? -12.298 6.861 8.298 1.00 98.38 81 PHE A C 1
ATOM 632 O O . PHE A 1 81 ? -11.769 7.370 9.282 1.00 98.38 81 PHE A O 1
ATOM 639 N N . ILE A 1 82 ? -11.928 7.216 7.067 1.00 98.31 82 ILE A N 1
ATOM 640 C CA . ILE A 1 82 ? -10.932 8.266 6.810 1.00 98.31 82 ILE A CA 1
ATOM 641 C C . ILE A 1 82 ? -11.612 9.641 6.933 1.00 98.31 82 ILE A C 1
ATOM 643 O O . ILE A 1 82 ? -12.667 9.866 6.335 1.00 98.31 82 ILE A O 1
ATOM 647 N N . PRO A 1 83 ? -11.061 10.601 7.702 1.00 96.94 83 PRO A N 1
ATOM 648 C CA . PRO A 1 83 ? -11.725 11.877 7.885 1.00 96.94 83 PRO A CA 1
ATOM 649 C C . PRO A 1 83 ? -11.584 12.718 6.612 1.00 96.94 83 PRO A C 1
ATOM 651 O O . PRO A 1 83 ? -10.531 12.749 5.980 1.00 96.94 83 PRO A O 1
ATOM 654 N N . ALA A 1 84 ? -12.611 13.503 6.279 1.00 95.62 84 ALA A N 1
ATOM 655 C CA . ALA A 1 84 ? -12.531 14.435 5.149 1.00 95.62 84 ALA A CA 1
ATOM 656 C C . ALA A 1 84 ? -11.410 15.482 5.316 1.00 95.62 84 ALA A C 1
ATOM 658 O O . ALA A 1 84 ? -10.905 16.024 4.335 1.00 95.62 84 ALA A O 1
ATOM 659 N N . ARG A 1 85 ? -11.035 15.793 6.566 1.00 95.81 85 ARG A N 1
ATOM 660 C CA . ARG A 1 85 ? -9.933 16.695 6.918 1.00 95.81 85 ARG A CA 1
ATOM 661 C C . ARG A 1 85 ? -9.169 16.139 8.114 1.00 95.81 85 ARG A C 1
ATOM 663 O O . ARG A 1 85 ? -9.754 15.913 9.171 1.00 95.81 85 ARG A O 1
ATOM 670 N N . PHE A 1 86 ? -7.859 15.981 7.967 1.00 95.94 86 PHE A N 1
ATOM 671 C CA . PHE A 1 86 ? -6.988 15.562 9.064 1.00 95.94 86 PHE A CA 1
ATOM 672 C C . PHE A 1 86 ? -6.652 16.733 10.001 1.00 95.94 86 PHE A C 1
ATOM 674 O O . PHE A 1 86 ? -6.351 17.845 9.546 1.00 95.94 86 PHE A O 1
ATOM 681 N N . SER A 1 87 ? -6.648 16.467 11.312 1.00 94.38 87 SER A N 1
ATOM 682 C CA . SER A 1 87 ? -6.197 17.409 12.350 1.00 94.38 87 SER A CA 1
ATOM 683 C C . SER A 1 87 ? -4.697 17.699 12.220 1.00 94.38 87 SER A C 1
ATOM 685 O O . SER A 1 87 ? -3.948 16.789 11.857 1.00 94.38 87 SER A O 1
ATOM 687 N N . PRO A 1 88 ? -4.201 18.919 12.511 1.00 90.88 88 PRO A N 1
ATOM 688 C CA . PRO A 1 88 ? -2.761 19.198 12.581 1.00 90.88 88 PRO A CA 1
ATOM 689 C C . PRO A 1 88 ? -1.979 18.228 13.481 1.00 90.88 88 PRO A C 1
ATOM 691 O O . PRO A 1 88 ? -0.804 17.996 13.230 1.00 90.88 88 PRO A O 1
ATOM 694 N N . THR A 1 89 ? -2.651 17.640 14.472 1.00 92.12 89 THR A N 1
ATOM 695 C CA . THR A 1 89 ? -2.127 16.661 15.438 1.00 92.12 89 THR A CA 1
ATOM 696 C C . THR A 1 89 ? -2.514 15.213 15.104 1.00 92.12 89 THR A C 1
ATOM 698 O O . THR A 1 89 ? -2.681 14.391 16.001 1.00 92.12 89 THR A O 1
ATOM 701 N N . VAL A 1 90 ? -2.764 14.912 13.827 1.00 94.75 90 VAL A N 1
ATOM 702 C CA . VAL A 1 90 ? -3.060 13.547 13.363 1.00 94.75 90 VAL A CA 1
ATOM 703 C C . VAL A 1 90 ? -1.887 12.612 13.670 1.00 94.75 90 VAL A C 1
ATOM 705 O O . VAL A 1 90 ? -0.732 12.993 13.480 1.00 94.75 90 VAL A O 1
ATOM 708 N N . ALA A 1 91 ? -2.188 11.398 14.132 1.00 94.81 91 ALA A N 1
ATOM 709 C CA . ALA A 1 91 ? -1.176 10.376 14.370 1.00 94.81 91 ALA A CA 1
ATOM 710 C C . ALA A 1 91 ? -0.545 9.914 13.036 1.00 94.81 91 ALA A C 1
ATOM 712 O O . ALA A 1 91 ? -1.288 9.725 12.066 1.00 94.81 91 ALA A O 1
ATOM 713 N N . PRO A 1 92 ? 0.782 9.687 12.963 1.00 96.31 92 PRO A N 1
ATOM 714 C CA . PRO A 1 92 ? 1.445 9.185 11.753 1.00 96.31 92 PRO A CA 1
ATOM 715 C C . PRO A 1 92 ? 0.802 7.909 11.206 1.00 96.31 92 PRO A C 1
ATOM 717 O O . PRO A 1 92 ? 0.553 7.801 10.007 1.00 96.31 92 PRO A O 1
ATOM 720 N N . LEU A 1 93 ? 0.437 6.992 12.103 1.00 95.62 93 LEU A N 1
ATOM 721 C CA . LEU A 1 93 ? -0.171 5.716 11.748 1.00 95.62 93 LEU A CA 1
ATOM 722 C C . LEU A 1 93 ? -1.547 5.870 11.073 1.00 95.62 93 LEU A C 1
ATOM 724 O O . LEU A 1 93 ? -1.881 5.132 10.152 1.00 95.62 93 LEU A O 1
ATOM 728 N N . GLU A 1 94 ? -2.327 6.887 11.455 1.00 97.00 94 GLU A N 1
ATOM 729 C CA . GLU A 1 94 ? -3.594 7.189 10.778 1.00 97.00 94 GLU A CA 1
ATOM 730 C C . GLU A 1 94 ? -3.372 7.636 9.326 1.00 97.00 94 GLU A C 1
ATOM 732 O O . GLU A 1 94 ? -4.162 7.298 8.442 1.00 97.00 94 GLU A O 1
ATOM 737 N N . LEU A 1 95 ? -2.293 8.378 9.065 1.00 97.75 95 LEU A N 1
ATOM 738 C CA . LEU A 1 95 ? -1.934 8.787 7.709 1.00 97.75 95 LEU A CA 1
ATOM 739 C C . LEU A 1 95 ? -1.411 7.620 6.877 1.00 97.75 95 LEU A C 1
ATOM 741 O O . LEU A 1 95 ? -1.752 7.553 5.700 1.00 97.75 95 LEU A O 1
ATOM 745 N N . ALA A 1 96 ? -0.640 6.715 7.484 1.00 97.88 96 ALA A N 1
ATOM 746 C CA . ALA A 1 96 ? -0.136 5.508 6.835 1.00 97.88 96 ALA A CA 1
ATOM 747 C C . ALA A 1 96 ? -1.305 4.666 6.300 1.00 97.88 96 ALA A C 1
ATOM 749 O O . ALA A 1 96 ? -1.448 4.481 5.092 1.00 97.88 96 ALA A O 1
ATOM 750 N N . PHE A 1 97 ? -2.249 4.310 7.180 1.00 97.94 97 PHE A N 1
ATOM 751 C CA . PHE A 1 97 ? -3.428 3.530 6.799 1.00 97.94 97 PHE A CA 1
ATOM 752 C C . PHE A 1 97 ? -4.337 4.253 5.806 1.00 97.94 97 PHE A C 1
ATOM 754 O O . PHE A 1 97 ? -4.906 3.619 4.914 1.00 97.94 97 PHE A O 1
ATOM 761 N N . ALA A 1 98 ? -4.476 5.577 5.914 1.00 98.38 98 ALA A N 1
ATOM 762 C CA . ALA A 1 98 ? -5.232 6.340 4.930 1.00 98.38 98 ALA A CA 1
ATOM 763 C C . ALA A 1 98 ? -4.565 6.322 3.545 1.00 98.38 98 ALA A C 1
ATOM 765 O O . ALA A 1 98 ? -5.258 6.159 2.539 1.00 98.38 98 ALA A O 1
ATOM 766 N N . LEU A 1 99 ? -3.237 6.465 3.491 1.00 98.31 99 LEU A N 1
ATOM 767 C CA . LEU A 1 99 ? -2.468 6.427 2.252 1.00 98.31 99 LEU A CA 1
ATOM 768 C C . LEU A 1 99 ? -2.567 5.052 1.586 1.00 98.31 99 LEU A C 1
ATOM 770 O O . LEU A 1 99 ? -2.897 4.981 0.402 1.00 98.31 99 LEU A O 1
ATOM 774 N N . ASP A 1 100 ? -2.394 3.974 2.351 1.00 98.25 100 ASP A N 1
ATOM 775 C CA . ASP A 1 100 ? -2.533 2.607 1.843 1.00 98.25 100 ASP A CA 1
ATOM 776 C C . ASP A 1 100 ? -3.952 2.306 1.364 1.00 98.25 100 ASP A C 1
ATOM 778 O O . ASP A 1 100 ? -4.135 1.708 0.305 1.00 98.25 100 ASP A O 1
ATOM 782 N N . THR A 1 101 ? -4.970 2.798 2.074 1.00 98.50 101 THR A N 1
ATOM 783 C CA . THR A 1 101 ? -6.368 2.668 1.638 1.00 98.50 101 THR A CA 1
ATOM 784 C C . THR A 1 101 ? -6.608 3.397 0.311 1.00 98.50 101 THR A C 1
ATOM 786 O O . THR A 1 101 ? -7.250 2.862 -0.593 1.00 98.50 101 THR A O 1
ATOM 789 N N . PHE A 1 102 ? -6.080 4.616 0.145 1.00 98.56 102 PHE A N 1
ATOM 790 C CA . PHE A 1 102 ? -6.191 5.343 -1.123 1.00 98.56 102 PHE A CA 1
ATOM 791 C C . PHE A 1 102 ? -5.424 4.654 -2.258 1.00 98.56 102 PHE A C 1
ATOM 793 O O . PHE A 1 102 ? -5.941 4.605 -3.375 1.00 98.56 102 PHE A O 1
ATOM 800 N N . LYS A 1 103 ? -4.239 4.099 -1.976 1.00 97.81 103 LYS A N 1
ATOM 801 C CA . LYS A 1 103 ? -3.429 3.299 -2.909 1.00 97.81 103 LYS A CA 1
ATOM 802 C C . LYS A 1 103 ? -4.207 2.068 -3.383 1.00 97.81 103 LYS A C 1
ATOM 804 O O . LYS A 1 103 ? -4.403 1.901 -4.586 1.00 97.81 103 LYS A O 1
ATOM 809 N N . ALA A 1 104 ? -4.732 1.272 -2.450 1.00 97.56 104 ALA A N 1
ATOM 810 C CA . ALA A 1 104 ? -5.493 0.055 -2.733 1.00 97.56 104 ALA A CA 1
ATOM 811 C C . ALA A 1 104 ? -6.745 0.325 -3.586 1.00 97.56 104 ALA A C 1
ATOM 813 O O . ALA A 1 104 ? -7.033 -0.408 -4.530 1.00 97.56 104 ALA A O 1
ATOM 814 N N . LEU A 1 105 ? -7.450 1.429 -3.319 1.00 98.06 105 LEU A N 1
ATOM 815 C CA . LEU A 1 105 ? -8.627 1.849 -4.090 1.00 98.06 105 LEU A CA 1
ATOM 816 C C . LEU A 1 105 ? -8.294 2.656 -5.358 1.00 98.06 105 LEU A C 1
ATOM 818 O O . LEU A 1 105 ? -9.203 3.165 -6.015 1.00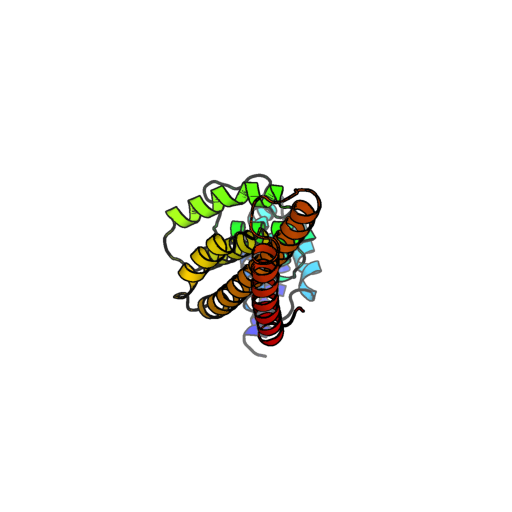 98.06 105 LEU A O 1
ATOM 822 N N . ARG A 1 106 ? -7.010 2.815 -5.708 1.00 97.62 106 ARG A N 1
ATOM 823 C CA . ARG A 1 106 ? -6.534 3.615 -6.854 1.00 97.62 106 ARG A CA 1
ATOM 824 C C . ARG A 1 106 ? -7.043 5.066 -6.845 1.00 97.62 106 ARG A C 1
ATOM 826 O O . ARG A 1 106 ? -7.224 5.692 -7.890 1.00 97.62 106 ARG A O 1
ATOM 833 N N . LEU A 1 107 ? -7.240 5.643 -5.661 1.00 98.00 107 LEU A N 1
ATOM 834 C CA . LEU A 1 107 ? -7.667 7.031 -5.457 1.00 98.00 107 LEU A CA 1
ATOM 835 C C . LEU A 1 107 ? -6.465 7.992 -5.480 1.00 98.00 107 LEU A C 1
ATOM 837 O O . LEU A 1 107 ? -6.255 8.758 -4.539 1.00 98.00 107 LEU A O 1
ATOM 841 N N . VAL A 1 108 ? -5.698 7.972 -6.577 1.00 97.44 108 VAL A N 1
ATOM 842 C CA . VAL A 1 108 ? -4.393 8.655 -6.720 1.00 97.44 108 VAL A CA 1
ATOM 843 C C . VAL A 1 108 ? -4.451 10.129 -6.304 1.00 97.44 108 VAL A C 1
ATOM 845 O O . VAL A 1 108 ? -3.683 10.560 -5.456 1.00 97.44 108 VAL A O 1
ATOM 848 N N . LYS A 1 109 ? -5.460 10.884 -6.761 1.00 98.00 109 LYS A N 1
ATOM 849 C CA . LYS A 1 109 ? -5.612 12.311 -6.407 1.00 98.00 109 LYS A CA 1
ATOM 850 C C . LYS A 1 109 ? -5.731 12.569 -4.898 1.00 98.00 109 LYS A C 1
ATOM 852 O O . LYS A 1 109 ? -5.290 13.608 -4.415 1.00 98.00 109 LYS A O 1
ATOM 857 N N . LYS A 1 11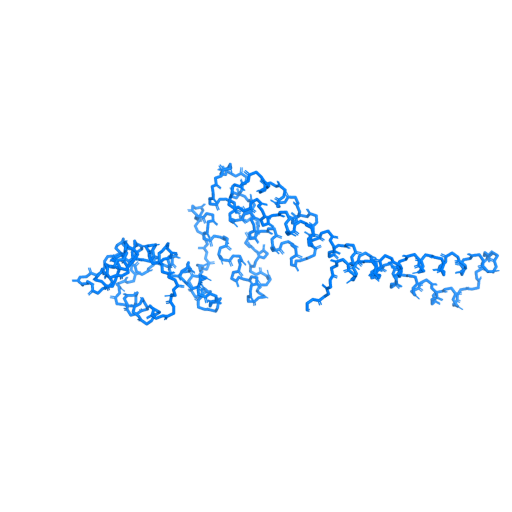0 ? -6.372 11.661 -4.148 1.00 98.12 110 LYS A N 1
ATOM 858 C CA . LYS A 1 110 ? -6.494 11.788 -2.685 1.00 98.12 110 LYS A CA 1
ATOM 859 C C . LYS A 1 110 ? -5.179 11.440 -1.992 1.00 98.12 110 LYS A C 1
ATOM 861 O O . LYS A 1 110 ? -4.832 12.105 -1.021 1.00 98.12 110 LYS A O 1
ATOM 866 N N . ALA A 1 111 ? -4.466 10.436 -2.501 1.00 98.19 111 ALA A N 1
ATOM 867 C CA . ALA A 1 111 ? -3.140 10.075 -2.019 1.00 98.19 111 ALA A CA 1
ATOM 868 C C . ALA A 1 111 ? -2.134 11.216 -2.255 1.00 98.19 111 ALA A C 1
ATOM 870 O O . ALA A 1 111 ? -1.506 11.662 -1.298 1.00 98.19 111 ALA A O 1
ATOM 871 N N . ASP A 1 112 ? -2.090 11.793 -3.460 1.00 97.88 112 ASP A N 1
ATOM 872 C CA . ASP A 1 112 ? -1.256 12.960 -3.790 1.00 97.88 112 ASP A CA 1
ATOM 873 C C . ASP A 1 112 ? -1.505 14.141 -2.850 1.00 97.88 112 ASP A C 1
ATOM 875 O O . ASP A 1 112 ? -0.571 14.769 -2.354 1.00 97.88 112 ASP A O 1
ATOM 879 N N . ALA A 1 113 ? -2.773 14.432 -2.546 1.00 97.88 113 ALA A N 1
ATOM 880 C CA . ALA A 1 113 ? -3.126 15.499 -1.614 1.00 97.88 113 ALA A CA 1
ATOM 881 C C . ALA A 1 113 ? -2.649 15.224 -0.172 1.00 97.88 113 ALA A C 1
ATOM 883 O O . ALA A 1 113 ? -2.484 16.162 0.616 1.00 97.88 113 ALA A O 1
ATOM 884 N N . LEU A 1 114 ? -2.437 13.953 0.187 1.00 98.00 114 LEU A N 1
ATOM 885 C CA . LEU A 1 114 ? -1.985 13.528 1.509 1.00 98.00 114 LEU A CA 1
ATOM 886 C C . LEU A 1 114 ? -0.454 13.561 1.644 1.00 98.00 114 LEU A C 1
ATOM 888 O O . LEU A 1 114 ? 0.043 13.931 2.710 1.00 98.00 114 LEU A O 1
ATOM 892 N N . VAL A 1 115 ? 0.290 13.261 0.572 1.00 98.00 115 VAL A N 1
ATOM 893 C CA . VAL A 1 115 ? 1.763 13.135 0.575 1.00 98.00 115 VAL A CA 1
ATOM 894 C C . VAL A 1 115 ? 2.488 14.331 1.211 1.00 98.00 115 VAL A C 1
ATOM 896 O O . VAL A 1 115 ? 3.272 14.105 2.138 1.00 98.00 115 VAL A O 1
ATOM 899 N N . PRO A 1 116 ? 2.216 15.608 0.851 1.00 97.62 116 PRO A N 1
ATOM 900 C CA . PRO A 1 116 ? 2.906 16.745 1.466 1.00 97.62 116 PRO A CA 1
ATOM 901 C C . PRO A 1 116 ? 2.712 16.822 2.983 1.00 97.62 116 PRO A C 1
ATOM 903 O O . PRO A 1 116 ? 3.542 17.372 3.706 1.00 97.62 116 PRO A O 1
ATOM 906 N N . ARG A 1 117 ? 1.590 16.302 3.494 1.00 96.69 117 ARG A N 1
ATOM 907 C CA . ARG A 1 117 ? 1.332 16.251 4.932 1.00 96.69 117 ARG A CA 1
ATOM 908 C C . ARG A 1 117 ? 2.146 15.156 5.605 1.00 96.69 117 ARG A C 1
ATOM 910 O O . ARG A 1 117 ? 2.708 15.435 6.661 1.00 96.69 117 ARG A O 1
ATOM 917 N N . CYS A 1 118 ? 2.208 13.971 5.004 1.00 96.81 118 CYS A N 1
ATOM 918 C CA . CYS A 1 118 ? 3.016 12.867 5.508 1.00 96.81 118 CYS A CA 1
ATOM 919 C C . CYS A 1 118 ? 4.488 13.291 5.609 1.00 96.81 118 CYS A C 1
ATOM 921 O O . CYS A 1 118 ? 5.052 13.232 6.696 1.00 96.81 118 CYS A O 1
ATOM 923 N N . LEU A 1 119 ? 5.052 13.873 4.543 1.00 96.00 119 LEU A N 1
ATOM 924 C CA . LEU A 1 119 ? 6.431 14.385 4.530 1.00 96.00 119 LEU A CA 1
ATOM 925 C C . LEU A 1 119 ? 6.686 15.432 5.631 1.00 96.00 119 LEU A C 1
ATOM 927 O O . LEU A 1 119 ? 7.680 15.361 6.349 1.00 96.00 119 LEU A O 1
ATOM 931 N N . ARG A 1 120 ? 5.760 16.381 5.845 1.00 95.56 120 ARG A N 1
ATOM 932 C CA . ARG A 1 120 ? 5.882 17.361 6.945 1.00 95.56 120 ARG A CA 1
ATOM 933 C C . ARG A 1 120 ? 5.903 16.722 8.332 1.00 95.56 120 ARG A C 1
ATOM 935 O O . ARG A 1 120 ? 6.512 17.291 9.233 1.00 95.56 120 ARG A O 1
ATOM 942 N N . ILE A 1 121 ? 5.191 15.616 8.530 1.00 94.81 121 ILE A N 1
ATOM 943 C CA . ILE A 1 121 ? 5.165 14.902 9.811 1.00 94.81 121 ILE A CA 1
ATOM 944 C C . ILE A 1 121 ? 6.457 14.112 10.006 1.00 94.81 121 ILE A C 1
ATOM 946 O O . ILE A 1 121 ? 7.039 14.215 11.085 1.00 94.81 121 ILE A O 1
ATOM 950 N N . LEU A 1 122 ? 6.953 13.447 8.955 1.00 93.31 122 LEU A N 1
ATOM 951 C CA . LEU A 1 122 ? 8.256 12.773 8.968 1.00 93.31 122 LEU A CA 1
ATOM 952 C C . LEU A 1 122 ? 9.375 13.730 9.401 1.00 93.31 122 LEU A C 1
ATOM 954 O O . LEU A 1 122 ? 10.104 13.445 10.345 1.00 93.31 122 LEU A O 1
ATOM 958 N N . HIS A 1 123 ? 9.437 14.928 8.812 1.00 92.31 123 HIS A N 1
ATOM 959 C CA . HIS A 1 123 ? 10.450 15.924 9.178 1.00 92.31 123 HIS A CA 1
ATOM 960 C C . HIS A 1 123 ? 10.343 16.446 10.621 1.00 92.31 123 HIS A C 1
ATOM 962 O O . HIS A 1 123 ? 11.317 16.977 11.147 1.00 92.31 123 HIS A O 1
ATOM 968 N N . ARG A 1 124 ? 9.171 16.352 11.263 1.00 93.06 124 ARG A N 1
ATOM 969 C CA . ARG A 1 124 ? 8.943 16.904 12.610 1.00 93.06 124 ARG A CA 1
ATOM 970 C C . ARG A 1 124 ? 9.201 15.912 13.733 1.00 93.06 124 ARG A C 1
ATOM 972 O O . ARG A 1 124 ? 9.599 16.340 14.810 1.00 93.06 124 ARG A O 1
ATOM 979 N N . MET A 1 125 ? 8.887 14.635 13.530 1.00 85.06 125 MET A N 1
ATOM 980 C CA . MET A 1 125 ? 8.752 13.686 14.640 1.00 85.06 125 MET A CA 1
ATOM 981 C C . MET A 1 125 ? 10.003 12.828 14.911 1.00 85.06 125 MET A C 1
ATOM 983 O O . MET A 1 125 ? 10.005 12.065 15.874 1.00 85.06 125 MET A O 1
ATOM 987 N N . GLY A 1 126 ? 11.091 12.995 14.151 1.00 80.81 126 GLY A N 1
ATOM 988 C CA . GLY A 1 126 ? 12.327 12.225 14.357 1.00 80.81 126 GLY A CA 1
ATOM 989 C C . GLY A 1 126 ? 12.152 10.744 14.001 1.00 80.81 126 GLY A C 1
ATOM 990 O O . GLY A 1 126 ? 11.334 10.417 13.153 1.00 80.81 126 GLY A O 1
ATOM 991 N N . ARG A 1 127 ? 12.922 9.838 14.618 1.00 76.19 127 ARG A N 1
ATOM 992 C CA . ARG A 1 127 ? 12.768 8.383 14.423 1.00 76.19 127 ARG A CA 1
ATOM 993 C C . ARG A 1 127 ? 11.941 7.788 15.566 1.00 76.19 127 ARG A C 1
ATOM 995 O O . ARG A 1 127 ? 12.364 7.847 16.717 1.00 76.19 127 ARG A O 1
ATOM 1002 N N . CYS A 1 128 ? 10.778 7.220 15.258 1.00 84.12 128 CYS A N 1
ATOM 1003 C CA . CYS A 1 128 ? 9.990 6.394 16.175 1.00 84.12 128 CYS A CA 1
ATOM 1004 C C . CYS A 1 128 ? 9.209 5.328 15.390 1.00 84.12 128 CYS A C 1
ATOM 1006 O O . CYS A 1 128 ? 8.970 5.492 14.198 1.00 84.12 128 CYS A O 1
ATOM 1008 N N . ASN A 1 129 ? 8.768 4.256 16.048 1.00 82.06 129 ASN A N 1
ATOM 1009 C CA . ASN A 1 129 ? 8.166 3.105 15.356 1.00 82.06 129 ASN A CA 1
ATOM 1010 C C . ASN A 1 129 ? 6.902 3.465 14.546 1.00 82.06 129 ASN A C 1
ATOM 1012 O O . ASN A 1 129 ? 6.650 2.894 13.489 1.00 82.06 129 ASN A O 1
ATOM 1016 N N . GLU A 1 130 ? 6.100 4.434 15.006 1.00 85.69 130 GLU A N 1
ATOM 1017 C CA . GLU A 1 130 ? 4.910 4.891 14.265 1.00 85.69 130 GLU A CA 1
ATOM 1018 C C . GLU A 1 130 ? 5.272 5.586 12.946 1.00 85.69 130 GLU A C 1
ATOM 1020 O O . GLU A 1 130 ? 4.499 5.566 11.987 1.00 85.69 130 GLU A O 1
ATOM 1025 N N . ILE A 1 131 ? 6.450 6.208 12.900 1.00 93.56 131 ILE A N 1
ATOM 1026 C CA . ILE A 1 131 ? 6.986 6.853 11.706 1.00 93.56 131 ILE A CA 1
ATOM 1027 C C . ILE A 1 131 ? 7.464 5.806 10.711 1.00 93.56 131 ILE A C 1
ATOM 1029 O O . ILE A 1 131 ? 7.273 6.015 9.517 1.00 93.56 131 ILE A O 1
ATOM 1033 N N . SER A 1 132 ? 7.990 4.671 11.177 1.00 95.12 132 SER A N 1
ATOM 1034 C CA . SER A 1 132 ? 8.467 3.600 10.302 1.00 95.12 132 SER A CA 1
ATOM 1035 C C . SER A 1 132 ? 7.358 3.072 9.381 1.00 95.12 132 SER A C 1
ATOM 1037 O O . SER A 1 132 ? 7.563 2.932 8.177 1.00 95.12 132 SER A O 1
ATOM 1039 N N . LEU A 1 133 ? 6.142 2.881 9.910 1.00 95.38 133 LEU A N 1
ATOM 1040 C CA . LEU A 1 133 ? 4.983 2.480 9.100 1.00 95.38 133 LEU A CA 1
ATOM 1041 C C . LEU A 1 133 ? 4.561 3.565 8.102 1.00 95.38 133 LEU A C 1
ATOM 1043 O O . LEU A 1 133 ? 4.308 3.262 6.942 1.00 95.38 133 LEU A O 1
ATOM 1047 N N . LEU A 1 134 ? 4.529 4.837 8.516 1.00 97.06 134 LEU A N 1
ATOM 1048 C CA . LEU A 1 134 ? 4.215 5.940 7.600 1.00 97.06 134 LEU A CA 1
ATOM 1049 C C . LEU A 1 134 ? 5.250 6.069 6.474 1.00 97.06 134 LEU A C 1
ATOM 1051 O O . LEU A 1 134 ? 4.886 6.349 5.331 1.00 97.06 134 LEU A O 1
ATOM 1055 N N . LEU A 1 135 ? 6.526 5.889 6.808 1.00 97.00 135 LEU A N 1
ATOM 1056 C CA . LEU A 1 135 ? 7.645 5.928 5.879 1.00 97.00 135 LEU A CA 1
ATOM 1057 C C . LEU A 1 135 ? 7.535 4.792 4.855 1.00 97.00 135 LEU A C 1
ATOM 1059 O O . LEU A 1 135 ? 7.640 5.048 3.658 1.00 97.00 135 LEU A O 1
ATOM 1063 N N . HIS A 1 136 ? 7.212 3.580 5.315 1.00 97.19 136 HIS A N 1
ATOM 1064 C CA . HIS A 1 136 ? 6.967 2.427 4.453 1.00 97.19 136 HIS A CA 1
ATOM 1065 C C . HIS A 1 136 ? 5.776 2.660 3.507 1.00 97.19 136 HIS A C 1
ATOM 1067 O O . HIS A 1 136 ? 5.940 2.558 2.294 1.00 97.19 136 HIS A O 1
ATOM 1073 N N . SER A 1 137 ? 4.614 3.097 4.015 1.00 97.56 137 SER A N 1
ATOM 1074 C CA . SER A 1 137 ? 3.441 3.393 3.171 1.00 97.56 137 SER A CA 1
ATOM 1075 C C . SER A 1 137 ? 3.717 4.501 2.138 1.00 97.56 137 SER A C 1
ATOM 1077 O O . SER A 1 137 ? 3.173 4.481 1.031 1.00 97.56 137 SER A O 1
ATOM 1079 N N . LEU A 1 138 ? 4.550 5.495 2.475 1.00 98.06 138 LEU A N 1
ATOM 1080 C CA . LEU A 1 138 ? 4.980 6.537 1.534 1.00 98.06 138 LEU A CA 1
ATOM 1081 C C . LEU A 1 138 ? 5.924 6.003 0.454 1.00 98.06 138 LEU A C 1
ATOM 1083 O O . LEU A 1 138 ? 5.783 6.382 -0.710 1.00 98.06 138 LEU A O 1
ATOM 1087 N N . ALA A 1 139 ? 6.870 5.147 0.830 1.00 98.25 139 ALA A N 1
ATOM 1088 C CA . ALA A 1 139 ? 7.792 4.516 -0.101 1.00 98.25 139 ALA A CA 1
ATOM 1089 C C . ALA A 1 139 ? 7.034 3.649 -1.114 1.00 98.25 139 ALA A C 1
ATOM 1091 O O . ALA A 1 139 ? 7.166 3.854 -2.322 1.00 98.25 139 ALA A O 1
ATOM 1092 N N . ASP A 1 140 ? 6.121 2.804 -0.634 1.00 98.00 140 ASP A N 1
ATOM 1093 C CA . ASP A 1 140 ? 5.187 2.041 -1.462 1.00 98.00 140 ASP A CA 1
ATOM 1094 C C . ASP A 1 140 ? 4.392 2.930 -2.420 1.00 98.00 140 ASP A C 1
ATOM 1096 O O . ASP A 1 140 ? 4.212 2.617 -3.602 1.00 98.00 140 ASP A O 1
ATOM 1100 N N . TYR A 1 141 ? 3.881 4.055 -1.910 1.00 98.25 141 TYR A N 1
ATOM 1101 C CA . TYR A 1 141 ? 3.150 5.007 -2.729 1.00 98.25 141 TYR A CA 1
ATOM 1102 C C . TYR A 1 141 ? 4.029 5.538 -3.866 1.00 98.25 141 TYR A C 1
ATOM 1104 O O . TYR A 1 141 ? 3.614 5.494 -5.026 1.00 98.25 141 TYR A O 1
ATOM 1112 N N . PHE A 1 142 ? 5.253 5.982 -3.577 1.00 98.38 142 PHE A N 1
ATOM 1113 C CA . PHE A 1 142 ? 6.182 6.454 -4.604 1.00 98.38 142 PHE A CA 1
ATOM 1114 C C . PHE A 1 142 ? 6.578 5.364 -5.598 1.00 98.38 142 PHE A C 1
ATOM 1116 O O . PHE A 1 142 ? 6.573 5.629 -6.804 1.00 98.38 142 PHE A O 1
ATOM 1123 N N . ALA A 1 143 ? 6.807 4.134 -5.140 1.00 97.94 143 ALA A N 1
ATOM 1124 C CA . ALA A 1 143 ? 7.075 2.999 -6.014 1.00 97.94 143 ALA A CA 1
ATOM 1125 C C . ALA A 1 143 ? 5.898 2.743 -6.971 1.00 97.94 143 ALA A C 1
ATOM 1127 O O . ALA A 1 143 ? 6.107 2.567 -8.175 1.00 97.94 143 ALA A O 1
ATOM 1128 N N . SER A 1 144 ? 4.654 2.839 -6.481 1.00 96.38 144 SER A N 1
ATOM 1129 C CA . SER A 1 144 ? 3.445 2.697 -7.308 1.00 96.38 144 SER A CA 1
ATOM 1130 C C . SER A 1 144 ? 3.316 3.778 -8.392 1.00 96.38 144 SER A C 1
ATOM 1132 O O . SER A 1 144 ? 2.753 3.528 -9.458 1.00 96.38 144 SER A O 1
ATOM 1134 N N . GLN A 1 145 ? 3.876 4.967 -8.145 1.00 96.75 145 GLN A N 1
ATOM 1135 C CA . GLN A 1 145 ? 3.939 6.076 -9.102 1.00 96.75 145 GLN A CA 1
ATOM 1136 C C . GLN A 1 145 ? 5.193 6.033 -9.990 1.00 96.75 145 GLN A C 1
ATOM 1138 O O . GLN A 1 145 ? 5.465 6.990 -10.712 1.00 96.75 145 GLN A O 1
ATOM 1143 N N . ARG A 1 146 ? 5.966 4.935 -9.953 1.00 96.75 146 ARG A N 1
ATOM 1144 C CA . ARG A 1 146 ? 7.264 4.782 -10.639 1.00 96.75 146 ARG A CA 1
ATOM 1145 C C . ARG A 1 146 ? 8.329 5.794 -10.207 1.00 96.75 146 ARG A C 1
ATOM 1147 O O . ARG A 1 146 ? 9.336 5.961 -10.888 1.00 96.75 146 ARG A O 1
ATOM 1154 N N . ASN A 1 147 ? 8.147 6.445 -9.062 1.00 97.88 147 ASN A N 1
ATOM 1155 C CA . ASN A 1 147 ? 9.192 7.233 -8.424 1.00 97.88 147 ASN A CA 1
ATOM 1156 C C . ASN A 1 147 ? 10.075 6.309 -7.570 1.00 97.88 147 ASN A C 1
ATOM 1158 O O . ASN A 1 147 ? 10.057 6.369 -6.341 1.00 97.88 147 ASN A O 1
ATOM 1162 N N . TRP A 1 148 ? 10.807 5.408 -8.231 1.00 98.12 148 TRP A N 1
ATOM 1163 C CA . TRP A 1 148 ? 11.584 4.367 -7.550 1.00 98.12 148 TRP A CA 1
ATOM 1164 C C . TRP A 1 148 ? 12.719 4.938 -6.707 1.00 98.12 148 TRP A C 1
ATOM 1166 O O . TRP A 1 148 ? 12.924 4.461 -5.603 1.00 98.12 148 TRP A O 1
ATOM 1176 N N . GLU A 1 149 ? 13.410 5.983 -7.169 1.00 98.31 149 GLU A N 1
ATOM 1177 C CA . GLU A 1 149 ? 14.477 6.611 -6.373 1.00 98.31 149 GLU A CA 1
ATOM 1178 C C . GLU A 1 149 ? 13.923 7.243 -5.093 1.00 98.31 149 GLU A C 1
ATOM 1180 O O . GLU A 1 149 ? 14.492 7.067 -4.020 1.00 98.31 149 GLU A O 1
ATOM 1185 N N . GLY A 1 150 ? 12.772 7.923 -5.181 1.00 97.56 150 GLY A N 1
ATOM 1186 C CA . GLY A 1 150 ? 12.095 8.456 -4.002 1.00 97.56 150 GLY A CA 1
ATOM 1187 C C . GLY A 1 150 ? 11.651 7.356 -3.035 1.00 97.56 150 GLY A C 1
ATOM 1188 O O . GLY A 1 150 ? 11.784 7.525 -1.830 1.00 97.56 150 GLY A O 1
ATOM 1189 N N . ALA A 1 151 ? 11.156 6.226 -3.546 1.00 98.31 151 ALA A N 1
ATOM 1190 C CA . ALA A 1 151 ? 10.785 5.077 -2.720 1.00 98.31 151 ALA A CA 1
ATOM 1191 C C . ALA A 1 151 ? 11.999 4.436 -2.030 1.00 98.31 151 ALA A C 1
ATOM 1193 O O . ALA A 1 151 ? 11.975 4.214 -0.823 1.00 98.31 151 ALA A O 1
ATOM 1194 N N . ILE A 1 152 ? 13.077 4.203 -2.784 1.00 98.38 152 ILE A N 1
ATOM 1195 C CA . ILE A 1 152 ? 14.316 3.594 -2.292 1.00 98.38 152 ILE A CA 1
ATOM 1196 C C . ILE A 1 152 ? 14.940 4.453 -1.197 1.00 98.38 152 ILE A C 1
ATOM 1198 O O . ILE A 1 152 ? 15.267 3.911 -0.149 1.00 98.38 152 ILE A O 1
ATOM 1202 N N . ALA A 1 153 ? 15.016 5.774 -1.378 1.00 97.69 153 ALA A N 1
ATOM 1203 C CA . ALA A 1 153 ? 15.537 6.672 -0.348 1.00 97.69 153 ALA A CA 1
ATOM 1204 C C . ALA A 1 153 ? 14.764 6.552 0.982 1.00 97.69 153 ALA A C 1
ATOM 1206 O O . ALA A 1 153 ? 15.365 6.542 2.053 1.00 97.69 153 ALA A O 1
ATOM 1207 N N . LEU A 1 154 ? 13.434 6.408 0.924 1.00 97.00 154 LEU A N 1
ATOM 1208 C CA . LEU A 1 154 ? 12.610 6.223 2.123 1.00 97.00 154 LEU A CA 1
ATOM 1209 C C . LEU A 1 154 ? 12.780 4.828 2.745 1.00 97.00 154 LEU A C 1
ATOM 1211 O O . LEU A 1 154 ? 12.807 4.709 3.967 1.00 97.00 154 LEU A O 1
ATOM 1215 N N . TRP A 1 155 ? 12.911 3.765 1.948 1.00 97.75 155 TRP A N 1
ATOM 1216 C CA . TRP A 1 155 ? 13.195 2.430 2.487 1.00 97.75 155 TRP A CA 1
ATOM 1217 C C . TRP A 1 155 ? 14.616 2.309 3.048 1.00 97.75 155 TRP A C 1
ATOM 1219 O O . TRP A 1 155 ? 14.819 1.597 4.027 1.00 97.75 155 TRP A O 1
ATOM 1229 N N . GLU A 1 156 ? 15.599 3.023 2.500 1.00 97.00 156 GLU A N 1
ATOM 1230 C CA . GLU A 1 156 ? 16.960 3.066 3.047 1.00 97.00 156 GLU A CA 1
ATOM 1231 C C . GLU A 1 156 ? 16.980 3.647 4.468 1.00 97.00 156 GLU A C 1
ATOM 1233 O O . GLU A 1 156 ? 17.714 3.163 5.331 1.00 97.00 156 GLU A O 1
ATOM 1238 N N . GLU A 1 157 ? 16.109 4.619 4.757 1.00 95.25 157 GLU A N 1
ATOM 1239 C CA . GLU A 1 157 ? 15.906 5.130 6.116 1.00 95.25 157 GLU A CA 1
ATOM 1240 C C . GLU A 1 157 ? 15.332 4.073 7.086 1.00 95.25 157 GLU A C 1
ATOM 1242 O O . GLU A 1 157 ? 15.551 4.186 8.296 1.00 95.25 157 GLU A O 1
ATOM 1247 N N . LEU A 1 158 ? 14.652 3.035 6.577 1.00 95.00 158 LEU A N 1
ATOM 1248 C CA . LEU A 1 158 ? 14.077 1.927 7.353 1.00 95.00 158 LEU A CA 1
ATOM 1249 C C . LEU A 1 158 ? 15.031 0.753 7.581 1.00 95.00 158 LEU A C 1
ATOM 1251 O O . LEU A 1 158 ? 14.712 -0.120 8.379 1.00 95.00 158 LEU A O 1
ATOM 1255 N N . ILE A 1 159 ? 16.196 0.702 6.930 1.00 94.44 159 ILE A N 1
ATOM 1256 C CA . ILE A 1 159 ? 17.108 -0.455 7.025 1.00 94.44 159 ILE A CA 1
ATOM 1257 C C . ILE A 1 159 ? 17.532 -0.751 8.474 1.00 94.44 159 ILE A C 1
ATOM 1259 O O . ILE A 1 159 ? 17.748 -1.905 8.834 1.00 94.44 159 ILE A O 1
ATOM 1263 N N . SER A 1 160 ? 17.659 0.282 9.311 1.00 90.50 160 SER A N 1
ATOM 1264 C CA . SER A 1 160 ? 18.019 0.131 10.729 1.00 90.50 160 SER A CA 1
ATOM 1265 C C . SER A 1 160 ? 16.830 -0.175 11.653 1.00 90.50 160 SER A C 1
ATOM 1267 O O . SER A 1 160 ? 17.025 -0.227 12.863 1.00 90.50 160 SER A O 1
ATOM 1269 N N . ASP A 1 161 ? 15.611 -0.300 11.124 1.00 92.94 161 ASP A N 1
ATOM 1270 C CA . ASP A 1 161 ? 14.417 -0.633 11.902 1.00 92.94 161 ASP A CA 1
ATOM 1271 C C . ASP A 1 161 ? 14.334 -2.150 12.131 1.00 92.94 161 ASP A C 1
ATOM 1273 O O . ASP A 1 161 ? 14.370 -2.932 11.181 1.00 92.94 161 ASP A O 1
ATOM 1277 N N . ASP A 1 162 ? 14.193 -2.573 13.389 1.00 90.25 162 ASP A N 1
ATOM 1278 C CA . ASP A 1 162 ? 14.177 -3.997 13.758 1.00 90.25 162 ASP A CA 1
ATOM 1279 C C . ASP A 1 162 ? 12.980 -4.764 13.170 1.00 90.25 162 ASP A C 1
ATOM 1281 O O . ASP A 1 162 ? 13.045 -5.982 12.998 1.00 90.25 162 ASP A O 1
ATOM 1285 N N . VAL A 1 163 ? 11.872 -4.072 12.881 1.00 91.94 163 VAL A N 1
ATOM 1286 C CA . VAL A 1 163 ? 10.621 -4.692 12.429 1.00 91.94 163 VAL A CA 1
ATOM 1287 C C . VAL A 1 163 ? 10.510 -4.639 10.910 1.00 91.94 163 VAL A C 1
ATOM 1289 O O . VAL A 1 163 ? 10.209 -5.651 10.278 1.00 91.94 163 VAL A O 1
ATOM 1292 N N . LEU A 1 164 ? 10.744 -3.469 10.314 1.00 94.62 164 LEU A N 1
ATOM 1293 C CA . LEU A 1 164 ? 10.544 -3.237 8.880 1.00 94.62 164 LEU A CA 1
ATOM 1294 C C . LEU A 1 164 ? 11.831 -3.313 8.053 1.00 94.62 164 LEU A C 1
ATOM 1296 O O . LEU A 1 164 ? 11.740 -3.398 6.830 1.00 94.62 164 LEU A O 1
ATOM 1300 N N . GLY A 1 165 ? 13.012 -3.327 8.675 1.00 95.00 165 GLY A N 1
ATOM 1301 C CA . GLY A 1 165 ? 14.299 -3.382 7.977 1.00 95.00 165 GLY A CA 1
ATOM 1302 C C . GLY A 1 165 ? 14.427 -4.560 7.003 1.00 95.00 165 GLY A C 1
ATOM 1303 O O . GLY A 1 165 ? 14.758 -4.332 5.837 1.00 95.00 165 GLY A O 1
ATOM 1304 N N . PRO A 1 166 ? 14.104 -5.809 7.399 1.00 96.25 166 PRO A N 1
ATOM 1305 C CA . PRO A 1 166 ? 14.138 -6.948 6.483 1.00 96.25 166 PRO A CA 1
ATOM 1306 C C . PRO A 1 166 ? 13.229 -6.773 5.259 1.00 96.25 166 PRO A C 1
ATOM 1308 O O . PRO A 1 166 ? 13.657 -7.053 4.139 1.00 96.25 166 PRO A O 1
ATOM 1311 N N . GLN A 1 167 ? 12.007 -6.263 5.453 1.00 95.69 167 GLN A N 1
ATOM 1312 C CA . GLN A 1 167 ? 11.087 -5.984 4.346 1.00 95.69 167 GLN A CA 1
ATOM 1313 C C . GLN A 1 167 ? 11.636 -4.871 3.447 1.00 95.69 167 GLN A C 1
ATOM 1315 O O . GLN A 1 167 ? 11.588 -4.993 2.227 1.00 95.69 167 GLN A O 1
ATOM 1320 N N . ALA A 1 168 ? 12.218 -3.818 4.02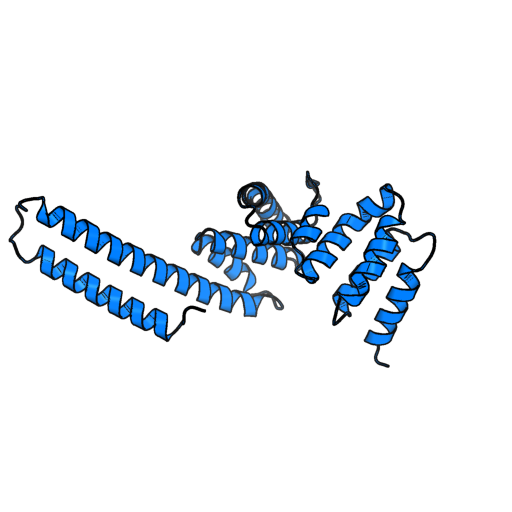7 1.00 96.75 168 ALA A N 1
ATOM 1321 C CA . ALA A 1 168 ? 12.786 -2.700 3.280 1.00 96.75 168 ALA A CA 1
ATOM 1322 C C . ALA A 1 168 ? 13.868 -3.157 2.285 1.00 96.75 168 ALA A C 1
ATOM 1324 O O . ALA A 1 168 ? 13.887 -2.687 1.150 1.00 96.75 168 ALA A O 1
ATOM 1325 N N . PHE A 1 169 ? 14.722 -4.120 2.651 1.00 96.75 169 PHE A N 1
ATOM 1326 C CA . PHE A 1 169 ? 15.701 -4.692 1.717 1.00 96.75 169 PHE A CA 1
ATOM 1327 C C . PHE A 1 169 ? 15.053 -5.381 0.512 1.00 96.75 169 PHE A C 1
ATOM 1329 O O . PHE A 1 169 ? 15.521 -5.208 -0.617 1.00 96.75 169 PHE A O 1
ATOM 1336 N N . VAL A 1 170 ? 13.988 -6.154 0.745 1.00 96.38 170 VAL A N 1
ATOM 1337 C CA . VAL A 1 170 ? 13.243 -6.835 -0.323 1.00 96.38 170 VAL A CA 1
ATOM 1338 C C . VAL A 1 170 ? 12.626 -5.805 -1.265 1.00 96.38 170 VAL A C 1
ATOM 1340 O O . VAL A 1 170 ? 12.797 -5.908 -2.479 1.00 96.38 170 VAL A O 1
ATOM 1343 N N . GLU A 1 171 ? 11.993 -4.771 -0.714 1.00 97.31 171 GLU A N 1
ATOM 1344 C CA . GLU A 1 171 ? 11.356 -3.714 -1.500 1.00 97.31 171 GLU A CA 1
ATOM 1345 C C . GLU A 1 171 ? 12.366 -2.871 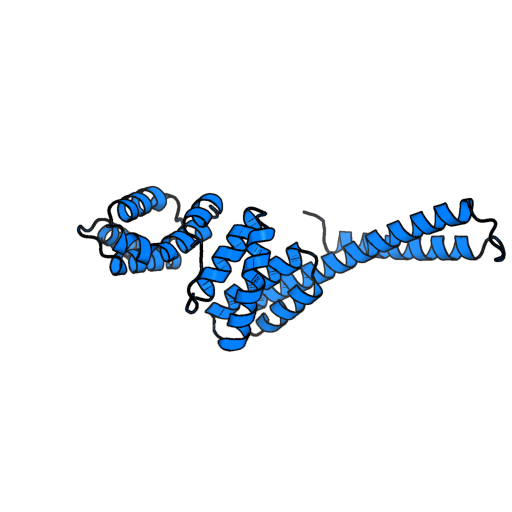-2.296 1.00 97.31 171 GLU A C 1
ATOM 1347 O O . GLU A 1 171 ? 12.139 -2.565 -3.469 1.00 97.31 171 GLU A O 1
ATOM 1352 N N . ILE A 1 172 ? 13.533 -2.556 -1.719 1.00 97.88 172 ILE A N 1
ATOM 1353 C CA . ILE A 1 172 ? 14.622 -1.870 -2.434 1.00 97.88 172 ILE A CA 1
ATOM 1354 C C . ILE A 1 172 ? 15.092 -2.713 -3.623 1.00 97.88 172 ILE A C 1
ATOM 1356 O O . ILE A 1 172 ? 15.227 -2.194 -4.736 1.00 97.88 172 ILE A O 1
ATOM 1360 N N . ALA A 1 173 ? 15.326 -4.012 -3.414 1.00 96.94 173 ALA A N 1
ATOM 1361 C CA . ALA A 1 173 ? 15.736 -4.915 -4.484 1.00 96.94 173 ALA A CA 1
ATOM 1362 C C . ALA A 1 173 ? 14.665 -4.999 -5.586 1.00 96.94 173 ALA A C 1
ATOM 1364 O O . ALA A 1 173 ? 14.989 -4.877 -6.772 1.00 96.94 173 ALA A O 1
ATOM 1365 N N . ALA A 1 174 ? 13.391 -5.124 -5.202 1.00 96.06 174 ALA A N 1
ATOM 1366 C CA . ALA A 1 174 ? 12.262 -5.154 -6.126 1.00 96.06 174 ALA A CA 1
ATOM 1367 C C . ALA A 1 174 ? 12.143 -3.852 -6.936 1.00 96.06 174 ALA A C 1
ATOM 1369 O O . ALA A 1 174 ? 11.983 -3.893 -8.158 1.00 96.06 174 ALA A O 1
ATOM 1370 N N . ALA A 1 175 ? 12.295 -2.687 -6.302 1.00 97.06 175 ALA A N 1
ATOM 1371 C CA . ALA A 1 175 ? 12.239 -1.405 -6.995 1.00 97.06 175 ALA A CA 1
ATOM 1372 C C . ALA A 1 175 ? 13.424 -1.179 -7.939 1.00 97.06 175 ALA A C 1
ATOM 1374 O O . ALA A 1 175 ? 13.219 -0.683 -9.048 1.00 97.06 175 ALA A O 1
ATOM 1375 N N . ARG A 1 176 ? 14.643 -1.596 -7.567 1.00 97.38 176 ARG A N 1
ATOM 1376 C CA . ARG A 1 176 ? 15.806 -1.567 -8.474 1.00 97.38 176 ARG A CA 1
ATOM 1377 C C . ARG A 1 176 ? 15.586 -2.469 -9.690 1.00 97.38 176 ARG A C 1
ATOM 1379 O O . ARG A 1 176 ? 15.856 -2.051 -10.817 1.00 97.38 176 ARG A O 1
ATOM 1386 N N . ALA A 1 177 ? 15.030 -3.665 -9.492 1.00 96.50 177 ALA A N 1
ATOM 1387 C CA . ALA A 1 177 ? 14.667 -4.555 -10.593 1.00 96.50 177 ALA A CA 1
ATOM 1388 C C . ALA A 1 177 ? 13.585 -3.934 -11.499 1.00 96.50 177 ALA A C 1
ATOM 1390 O O . ALA A 1 177 ? 13.724 -3.936 -12.726 1.00 96.50 177 ALA A O 1
ATOM 1391 N N . ALA A 1 178 ? 12.540 -3.339 -10.915 1.00 96.06 178 ALA A N 1
ATOM 1392 C CA . ALA A 1 178 ? 11.475 -2.660 -11.652 1.00 96.06 178 ALA A CA 1
ATOM 1393 C C . ALA A 1 178 ? 12.002 -1.471 -12.477 1.00 96.06 178 ALA A C 1
ATOM 1395 O O . ALA A 1 178 ? 11.653 -1.331 -13.653 1.00 96.06 178 ALA A O 1
ATOM 1396 N N . GLN A 1 179 ? 12.888 -0.659 -11.893 1.00 97.00 179 GLN A N 1
ATOM 1397 C CA . GLN A 1 179 ? 13.568 0.445 -12.568 1.00 97.00 179 GLN A CA 1
ATOM 1398 C C . GLN A 1 179 ? 14.403 -0.055 -13.753 1.00 97.00 179 GLN A C 1
ATOM 1400 O O . GLN A 1 179 ? 14.268 0.465 -14.860 1.00 97.00 179 GLN A O 1
ATOM 1405 N N . ALA A 1 180 ? 15.219 -1.097 -13.558 1.00 97.38 180 ALA A N 1
ATOM 1406 C CA . ALA A 1 180 ? 16.040 -1.673 -14.621 1.00 97.38 180 ALA A CA 1
ATOM 1407 C C . ALA A 1 180 ? 15.180 -2.192 -15.788 1.00 97.38 180 ALA A C 1
ATOM 1409 O O . ALA A 1 180 ? 15.451 -1.874 -16.948 1.00 97.38 180 ALA A O 1
ATOM 1410 N N . ARG A 1 181 ? 14.089 -2.916 -15.495 1.00 96.12 181 ARG A N 1
ATOM 1411 C CA . ARG A 1 181 ? 13.142 -3.383 -16.522 1.00 96.12 181 ARG A CA 1
ATOM 1412 C C . ARG A 1 181 ? 12.509 -2.226 -17.289 1.00 96.12 181 ARG A C 1
ATOM 1414 O O . ARG A 1 181 ? 12.373 -2.305 -18.511 1.00 96.12 181 ARG A O 1
ATOM 1421 N N . HIS A 1 182 ? 12.117 -1.159 -16.593 1.00 96.31 182 HIS A N 1
ATOM 1422 C CA . HIS A 1 182 ? 11.557 0.019 -17.246 1.00 96.31 182 HIS A CA 1
ATOM 1423 C C . HIS A 1 182 ? 12.566 0.673 -18.192 1.00 96.31 182 HIS A C 1
ATOM 1425 O O . HIS A 1 182 ? 12.233 0.897 -19.354 1.00 96.31 182 HIS A O 1
ATOM 1431 N N . THR A 1 183 ? 13.801 0.899 -17.738 1.00 97.12 183 THR A N 1
ATOM 1432 C CA . THR A 1 183 ? 14.876 1.478 -18.556 1.00 97.12 183 THR A CA 1
ATOM 1433 C C . THR A 1 183 ? 15.146 0.645 -19.806 1.00 97.12 183 THR A C 1
ATOM 1435 O O . THR A 1 183 ? 15.226 1.193 -20.903 1.00 97.12 183 THR A O 1
ATOM 1438 N N . VAL A 1 184 ? 15.213 -0.684 -19.674 1.00 98.12 184 VAL A N 1
ATOM 1439 C CA . VAL A 1 184 ? 15.392 -1.591 -20.817 1.00 98.12 184 VAL A CA 1
ATOM 1440 C C . VAL A 1 184 ? 14.240 -1.466 -21.814 1.00 98.12 184 VAL A C 1
ATOM 1442 O O . VAL A 1 184 ? 14.465 -1.371 -23.020 1.00 98.12 184 VAL A O 1
ATOM 1445 N N . LYS A 1 185 ? 12.995 -1.421 -21.326 1.00 97.56 185 LYS A N 1
ATOM 1446 C CA . LYS A 1 185 ? 11.810 -1.260 -22.175 1.00 97.56 185 LYS A CA 1
ATOM 1447 C C . LYS A 1 185 ? 11.824 0.069 -22.935 1.00 97.56 185 LYS A C 1
ATOM 1449 O O . LYS A 1 185 ? 11.588 0.071 -24.142 1.00 97.56 185 LYS A O 1
ATOM 1454 N N . GLU A 1 186 ? 12.101 1.178 -22.254 1.00 97.56 186 GLU A N 1
ATOM 1455 C CA . GLU A 1 186 ? 12.179 2.500 -22.887 1.00 97.56 186 GLU A CA 1
ATOM 1456 C C . GLU A 1 186 ? 13.342 2.584 -23.885 1.00 97.56 186 GLU A C 1
ATOM 1458 O O . GLU A 1 186 ? 13.165 3.112 -24.982 1.00 97.56 186 GLU A O 1
ATOM 1463 N N . GLY A 1 187 ? 14.495 1.984 -23.570 1.00 97.88 187 GLY A N 1
ATOM 1464 C CA . GLY A 1 187 ? 15.635 1.890 -24.484 1.00 97.88 187 GLY A CA 1
ATOM 1465 C C . GLY A 1 187 ? 15.287 1.155 -25.782 1.00 97.88 187 GLY A C 1
ATOM 1466 O O . GLY A 1 187 ? 15.521 1.675 -26.873 1.00 97.88 187 GLY A O 1
ATOM 1467 N N . LEU A 1 188 ? 14.636 -0.008 -25.682 1.00 98.19 188 LEU A N 1
ATOM 1468 C CA . LEU A 1 188 ? 14.169 -0.767 -26.849 1.00 98.19 188 LEU A CA 1
ATOM 1469 C C . LEU A 1 188 ? 13.122 0.014 -27.663 1.00 98.19 188 LEU A C 1
ATOM 1471 O O . LEU A 1 188 ? 13.160 0.019 -28.896 1.00 98.19 188 LEU A O 1
ATOM 1475 N N . ASN A 1 189 ? 12.199 0.714 -26.996 1.00 97.75 189 ASN A N 1
ATOM 1476 C CA . ASN A 1 189 ? 11.237 1.591 -27.669 1.00 97.75 189 ASN A CA 1
ATOM 1477 C C . ASN A 1 189 ? 11.945 2.724 -28.429 1.00 97.75 189 ASN A C 1
ATOM 1479 O O . ASN A 1 189 ? 11.599 3.005 -29.578 1.00 97.75 189 ASN A O 1
ATOM 1483 N N . HIS A 1 190 ? 12.955 3.345 -27.818 1.00 97.31 190 HIS A N 1
ATOM 1484 C CA . HIS A 1 190 ? 13.719 4.431 -28.421 1.00 97.31 190 HIS A CA 1
ATOM 1485 C C . HIS A 1 190 ? 14.512 3.968 -29.650 1.00 97.31 190 HIS A C 1
ATOM 1487 O O . HIS A 1 190 ? 14.444 4.618 -30.692 1.00 97.31 190 HIS A O 1
ATOM 1493 N N . ILE A 1 191 ? 15.172 2.806 -29.586 1.00 97.00 191 ILE A N 1
ATOM 1494 C CA . ILE A 1 191 ? 15.850 2.199 -30.745 1.00 97.00 191 ILE A CA 1
ATOM 1495 C C . ILE A 1 191 ? 14.868 1.999 -31.906 1.00 97.00 191 ILE A C 1
ATOM 1497 O O . ILE A 1 191 ? 15.172 2.334 -33.053 1.00 97.00 191 ILE A O 1
ATOM 1501 N N . ASN A 1 192 ? 13.656 1.520 -31.620 1.00 96.56 192 ASN A N 1
ATOM 1502 C CA . ASN A 1 192 ? 12.627 1.338 -32.642 1.00 96.56 192 ASN A CA 1
ATOM 1503 C C . ASN A 1 192 ? 12.160 2.658 -33.271 1.00 96.56 192 ASN A C 1
ATOM 1505 O O . ASN A 1 192 ? 11.901 2.697 -34.476 1.00 96.56 192 ASN A O 1
ATOM 1509 N N . LEU A 1 193 ? 12.068 3.741 -32.494 1.00 94.56 193 LEU A N 1
ATOM 1510 C CA . LEU A 1 193 ? 11.766 5.076 -33.022 1.00 94.56 193 LEU A CA 1
ATOM 1511 C C . LEU A 1 193 ? 12.901 5.596 -33.912 1.00 94.56 193 LEU A C 1
ATOM 1513 O O . LEU A 1 193 ? 12.634 6.051 -35.024 1.00 94.56 193 LEU A O 1
ATOM 1517 N N . LEU A 1 194 ? 14.157 5.454 -33.476 1.00 92.69 194 LEU A N 1
ATOM 1518 C CA . LEU A 1 194 ? 15.333 5.851 -34.257 1.00 92.69 194 LEU A CA 1
ATOM 1519 C C . LEU A 1 194 ? 15.421 5.094 -35.588 1.00 92.69 194 LEU A C 1
ATOM 1521 O O . LEU A 1 194 ? 15.705 5.696 -36.621 1.00 92.69 194 LEU A O 1
ATOM 1525 N N . ARG A 1 195 ? 15.110 3.792 -35.600 1.00 93.44 195 ARG A N 1
ATOM 1526 C CA . ARG A 1 195 ? 15.051 2.996 -36.838 1.00 93.44 195 ARG A CA 1
ATOM 1527 C C . ARG A 1 195 ? 13.976 3.470 -37.809 1.00 93.44 195 ARG A C 1
ATOM 1529 O O . ARG A 1 195 ? 14.173 3.349 -39.014 1.00 93.44 195 ARG A O 1
ATOM 1536 N N . LYS A 1 196 ? 12.831 3.948 -37.309 1.00 92.06 196 LYS A N 1
ATOM 1537 C CA . LYS A 1 196 ? 11.769 4.508 -38.157 1.00 92.06 196 LYS A CA 1
ATOM 1538 C C . LYS A 1 196 ? 12.221 5.833 -38.763 1.00 92.06 196 LYS A C 1
ATOM 1540 O O . LYS A 1 196 ? 12.196 5.959 -39.977 1.00 92.06 196 LYS A O 1
ATOM 1545 N N . ALA A 1 197 ? 12.744 6.744 -37.942 1.00 90.31 197 ALA A N 1
ATOM 1546 C CA . ALA A 1 197 ? 13.242 8.038 -38.407 1.00 90.31 197 ALA A CA 1
ATOM 1547 C C . ALA A 1 197 ? 14.379 7.903 -39.437 1.00 90.31 197 ALA A C 1
ATOM 1549 O O . ALA A 1 197 ? 14.384 8.592 -40.449 1.00 90.31 197 ALA A O 1
ATOM 1550 N N . ALA A 1 198 ? 15.301 6.957 -39.238 1.00 86.88 198 ALA A N 1
ATOM 1551 C CA . ALA A 1 198 ? 16.410 6.717 -40.165 1.00 86.88 198 ALA A CA 1
ATOM 1552 C C . ALA A 1 198 ? 15.998 6.116 -41.522 1.00 86.88 198 ALA A C 1
ATOM 1554 O O . ALA A 1 198 ? 16.826 6.053 -42.427 1.00 86.88 198 ALA A O 1
ATOM 1555 N N . LYS A 1 199 ? 14.757 5.632 -41.673 1.00 80.44 199 LYS A N 1
ATOM 1556 C CA . LYS A 1 199 ? 14.214 5.230 -42.983 1.00 80.44 199 LYS A CA 1
ATOM 1557 C C . LYS A 1 199 ? 13.681 6.422 -43.773 1.00 80.44 199 LYS A C 1
ATOM 1559 O O . LYS A 1 199 ? 13.674 6.358 -44.998 1.00 80.44 199 LYS A O 1
ATOM 1564 N N . ASP A 1 200 ? 13.248 7.463 -43.067 1.00 73.00 200 ASP A N 1
ATOM 1565 C CA . ASP A 1 200 ? 12.622 8.647 -43.650 1.00 73.00 200 ASP A CA 1
ATOM 1566 C C . ASP A 1 200 ? 13.656 9.737 -43.971 1.00 73.00 200 ASP A C 1
ATOM 1568 O O . ASP A 1 200 ? 13.456 10.522 -44.896 1.00 73.00 200 ASP A O 1
ATOM 1572 N N . ASP A 1 201 ? 14.781 9.755 -43.249 1.00 64.31 201 ASP A N 1
ATOM 1573 C CA . ASP A 1 201 ? 15.856 10.726 -43.436 1.00 64.31 201 ASP A CA 1
ATOM 1574 C C . ASP A 1 201 ? 17.035 10.104 -44.210 1.00 64.31 201 ASP A C 1
ATOM 1576 O O . ASP A 1 201 ? 17.669 9.144 -43.760 1.00 64.31 201 ASP A O 1
ATOM 1580 N N . LEU A 1 202 ? 17.332 10.652 -45.395 1.00 53.72 202 LEU A N 1
ATOM 1581 C CA . LEU A 1 202 ? 18.493 10.326 -46.238 1.00 53.72 202 LEU A CA 1
ATOM 1582 C C . LEU A 1 202 ? 19.782 10.758 -45.514 1.00 53.72 202 LEU A C 1
ATOM 1584 O O . LEU A 1 202 ? 20.351 11.813 -45.786 1.00 53.72 202 LEU A O 1
ATOM 1588 N N . ALA A 1 203 ? 20.209 9.968 -44.530 1.00 54.25 203 ALA A N 1
ATOM 1589 C CA . ALA A 1 203 ? 21.256 10.360 -43.601 1.00 54.25 203 ALA A CA 1
ATOM 1590 C C . ALA A 1 203 ? 22.612 10.598 -44.295 1.00 54.25 203 ALA A C 1
ATOM 1592 O O . ALA A 1 203 ? 23.152 9.743 -44.993 1.00 54.25 203 ALA A O 1
ATOM 1593 N N . ILE A 1 204 ? 23.179 11.774 -44.010 1.00 59.59 204 ILE A N 1
ATOM 1594 C CA . ILE A 1 204 ? 24.493 12.302 -44.423 1.00 59.59 204 ILE A CA 1
ATOM 1595 C C . ILE A 1 204 ? 25.661 11.538 -43.742 1.00 59.59 204 ILE A C 1
ATOM 1597 O O . ILE A 1 204 ? 26.837 11.771 -44.018 1.00 59.59 204 ILE A O 1
ATOM 1601 N N . THR A 1 205 ? 25.362 10.596 -42.844 1.00 61.53 205 THR A N 1
ATOM 1602 C CA . THR A 1 205 ? 26.329 9.690 -42.213 1.00 61.53 205 THR A CA 1
ATOM 1603 C C . THR A 1 205 ? 26.539 8.437 -43.060 1.00 61.53 205 THR A C 1
ATOM 1605 O O . THR A 1 205 ? 25.601 7.930 -43.665 1.00 61.53 205 THR A O 1
ATOM 1608 N N . LEU A 1 206 ? 27.777 7.917 -43.092 1.00 66.75 206 LEU A N 1
ATOM 1609 C CA . LEU A 1 206 ? 28.133 6.717 -43.860 1.00 66.75 206 LEU A CA 1
ATOM 1610 C C . LEU A 1 206 ? 27.109 5.587 -43.612 1.00 66.75 206 LEU A C 1
ATOM 1612 O O . LEU A 1 206 ? 27.015 5.093 -42.477 1.00 66.75 206 LEU A O 1
ATOM 1616 N N . PRO A 1 207 ? 26.328 5.191 -44.635 1.00 65.00 207 PRO A N 1
ATOM 1617 C CA . PRO A 1 207 ? 25.255 4.223 -44.475 1.00 65.00 207 PRO A CA 1
ATOM 1618 C C . PRO A 1 207 ? 25.826 2.891 -43.974 1.00 65.00 207 PRO A C 1
ATOM 1620 O O . PRO A 1 207 ? 26.752 2.340 -44.560 1.00 65.00 207 PRO A O 1
ATOM 1623 N N . GLY A 1 208 ? 25.295 2.393 -42.854 1.00 76.12 208 GLY A N 1
ATOM 1624 C CA . GLY A 1 208 ? 25.720 1.137 -42.217 1.00 76.12 208 GLY A CA 1
ATOM 1625 C C . GLY A 1 208 ? 26.135 1.291 -40.753 1.00 76.12 208 GLY A C 1
ATOM 1626 O O . GLY A 1 208 ? 25.659 0.532 -39.911 1.00 76.12 208 GLY A O 1
ATOM 1627 N N . ASN A 1 209 ? 26.919 2.320 -40.414 1.00 86.38 209 ASN A N 1
ATOM 1628 C CA . ASN A 1 209 ? 27.454 2.479 -39.052 1.00 86.38 209 ASN A CA 1
ATOM 1629 C C . ASN A 1 209 ? 26.359 2.761 -38.016 1.00 86.38 209 ASN A C 1
ATOM 1631 O O . ASN A 1 209 ? 26.392 2.233 -36.909 1.00 86.38 209 ASN A O 1
ATOM 1635 N N . PHE A 1 210 ? 25.366 3.579 -38.371 1.00 88.19 210 PHE A N 1
ATOM 1636 C CA . PHE A 1 210 ? 24.260 3.890 -37.464 1.00 88.19 210 PHE A CA 1
ATOM 1637 C C . PHE A 1 210 ? 23.383 2.664 -37.185 1.00 88.19 210 PHE A C 1
ATOM 1639 O O . PHE A 1 210 ? 23.055 2.392 -36.035 1.00 88.19 210 PHE A O 1
ATOM 1646 N N . LYS A 1 211 ? 23.065 1.885 -38.227 1.00 90.44 211 LYS A N 1
ATOM 1647 C CA . LYS A 1 211 ? 22.288 0.649 -38.091 1.00 90.44 211 LYS A CA 1
ATOM 1648 C C . LYS A 1 211 ? 23.012 -0.360 -37.198 1.00 90.44 211 LYS A C 1
ATOM 1650 O O . LYS A 1 211 ? 22.406 -0.850 -36.255 1.00 90.44 211 LYS A O 1
ATOM 1655 N N . ALA A 1 212 ? 24.298 -0.608 -37.456 1.00 91.75 212 ALA A N 1
ATOM 1656 C CA . ALA A 1 212 ? 25.094 -1.543 -36.663 1.00 91.75 212 ALA A CA 1
ATOM 1657 C C . ALA A 1 212 ? 25.108 -1.167 -35.170 1.00 91.75 212 ALA A C 1
ATOM 1659 O O . ALA A 1 212 ? 24.873 -2.026 -34.328 1.00 91.75 212 ALA A O 1
ATOM 1660 N N . ARG A 1 213 ? 25.275 0.124 -34.844 1.00 93.25 213 ARG A N 1
ATOM 1661 C CA . ARG A 1 213 ? 25.221 0.618 -33.455 1.00 93.25 213 ARG A CA 1
ATOM 1662 C C . ARG A 1 213 ? 23.861 0.403 -32.787 1.00 93.25 213 ARG A C 1
ATOM 1664 O O . ARG A 1 213 ? 23.807 0.115 -31.597 1.00 93.25 213 ARG A O 1
ATOM 1671 N N . LEU A 1 214 ? 22.762 0.575 -33.526 1.00 94.75 214 LEU A N 1
ATOM 1672 C CA . LEU A 1 214 ? 21.419 0.318 -32.996 1.00 94.75 214 LEU A CA 1
ATOM 1673 C C . LEU A 1 214 ? 21.167 -1.177 -32.773 1.00 94.75 214 LEU A C 1
ATOM 1675 O O . LEU A 1 214 ? 20.545 -1.536 -31.777 1.00 94.75 214 LEU A O 1
ATOM 1679 N N . ASP A 1 215 ? 21.642 -2.029 -33.683 1.00 95.62 215 ASP A N 1
ATOM 1680 C CA . ASP A 1 215 ? 21.515 -3.486 -33.580 1.00 95.62 215 ASP A CA 1
ATOM 1681 C C . ASP A 1 215 ? 22.329 -4.032 -32.387 1.00 95.62 215 ASP A C 1
ATOM 1683 O O . ASP A 1 215 ? 21.834 -4.873 -31.638 1.00 95.62 215 ASP A O 1
ATOM 1687 N N . GLU A 1 216 ? 23.538 -3.505 -32.160 1.00 96.81 216 GLU A N 1
ATOM 1688 C CA . GLU A 1 216 ? 24.376 -3.822 -30.995 1.00 96.81 216 GLU A CA 1
ATOM 1689 C C . GLU A 1 216 ? 23.698 -3.420 -29.676 1.00 96.81 216 GLU A C 1
ATOM 1691 O O . GLU A 1 216 ? 23.505 -4.263 -28.800 1.00 96.81 216 GLU A O 1
ATOM 1696 N N . ALA A 1 217 ? 23.240 -2.168 -29.563 1.00 97.56 217 ALA A N 1
ATOM 1697 C CA . ALA A 1 217 ? 22.554 -1.687 -28.363 1.00 97.56 217 ALA A CA 1
ATOM 1698 C C . ALA A 1 217 ? 21.256 -2.465 -28.070 1.00 97.56 217 ALA A C 1
ATOM 1700 O O . ALA A 1 217 ? 20.936 -2.739 -26.914 1.00 97.56 217 ALA A O 1
ATOM 1701 N N . GLU A 1 218 ? 20.492 -2.843 -29.102 1.00 98.12 218 GLU A N 1
ATOM 1702 C CA . GLU A 1 218 ? 19.297 -3.675 -28.927 1.00 98.12 218 GLU A CA 1
ATOM 1703 C C . GLU A 1 218 ? 19.656 -5.054 -28.373 1.00 98.12 218 GLU A C 1
ATOM 1705 O O . GLU A 1 218 ? 18.999 -5.529 -27.445 1.00 98.12 218 GLU A O 1
ATOM 1710 N N . MET A 1 219 ? 20.698 -5.687 -28.916 1.00 98.25 219 MET A N 1
ATOM 1711 C CA . MET A 1 219 ? 21.156 -6.997 -28.465 1.00 98.25 219 MET A CA 1
ATOM 1712 C C . MET A 1 219 ? 21.579 -6.963 -26.991 1.00 98.25 219 MET A C 1
ATOM 1714 O O . MET A 1 219 ? 21.122 -7.805 -26.215 1.00 98.25 219 MET A O 1
ATOM 1718 N N . GLU A 1 220 ? 22.350 -5.955 -26.572 1.00 98.31 220 GLU A N 1
ATOM 1719 C CA . GLU A 1 220 ? 22.726 -5.763 -25.165 1.00 98.31 220 GLU A CA 1
ATOM 1720 C C . GLU A 1 220 ? 21.500 -5.596 -24.253 1.00 98.31 220 GLU A C 1
ATOM 1722 O O . GLU A 1 220 ? 21.380 -6.267 -23.223 1.00 98.31 220 GLU A O 1
ATOM 1727 N N . LEU A 1 221 ? 20.539 -4.753 -24.645 1.00 98.06 221 LEU A N 1
ATOM 1728 C CA . LEU A 1 221 ? 19.305 -4.548 -23.883 1.00 98.06 221 LEU A CA 1
ATOM 1729 C C . LEU A 1 221 ? 18.459 -5.826 -23.784 1.00 98.06 221 LEU A C 1
ATOM 1731 O O . LEU A 1 221 ? 17.853 -6.081 -22.741 1.00 98.06 221 LEU A O 1
ATOM 1735 N N . LEU A 1 222 ? 18.419 -6.647 -24.837 1.00 98.06 222 LEU A N 1
ATOM 1736 C CA . LEU A 1 222 ? 17.726 -7.938 -24.828 1.00 98.06 222 LEU A CA 1
ATOM 1737 C C . LEU A 1 222 ? 18.401 -8.951 -23.896 1.00 98.06 222 LEU A C 1
ATOM 1739 O O . LEU A 1 222 ? 17.694 -9.678 -23.195 1.00 98.06 222 LEU A O 1
ATOM 1743 N N . VAL A 1 223 ? 19.736 -8.968 -23.830 1.00 97.94 223 VAL A N 1
ATOM 1744 C CA . VAL A 1 223 ? 20.480 -9.789 -22.861 1.00 97.94 223 VAL A CA 1
ATOM 1745 C C . VAL A 1 223 ? 20.148 -9.359 -21.432 1.00 97.94 223 VAL A C 1
ATOM 1747 O O . VAL A 1 223 ? 19.784 -10.200 -20.611 1.00 97.94 223 VAL A O 1
ATOM 1750 N N . ILE A 1 224 ? 20.178 -8.054 -21.135 1.00 97.62 224 ILE A N 1
ATOM 1751 C CA . ILE A 1 224 ? 19.810 -7.531 -19.807 1.00 97.62 224 ILE A CA 1
ATOM 1752 C C . ILE A 1 224 ? 18.361 -7.899 -19.465 1.00 97.62 224 ILE A C 1
ATOM 1754 O O . ILE A 1 224 ? 18.085 -8.347 -18.352 1.00 97.62 224 ILE A O 1
ATOM 1758 N N . LYS A 1 225 ? 17.432 -7.763 -20.420 1.00 97.25 225 LYS A N 1
ATOM 1759 C CA . LYS A 1 225 ? 16.028 -8.158 -20.243 1.00 97.25 225 LYS A CA 1
ATOM 1760 C C . LYS A 1 225 ? 15.893 -9.630 -19.851 1.00 97.25 225 LYS A C 1
ATOM 1762 O O . LYS A 1 225 ? 15.140 -9.945 -18.932 1.00 97.25 225 LYS A O 1
ATOM 1767 N N . ALA A 1 226 ? 16.603 -10.521 -20.544 1.00 96.81 226 ALA A N 1
ATOM 1768 C CA . ALA A 1 226 ? 16.565 -11.954 -20.271 1.00 96.81 226 ALA A CA 1
ATOM 1769 C C . ALA A 1 226 ? 17.092 -12.268 -18.862 1.00 96.81 226 ALA A C 1
ATOM 1771 O O . ALA A 1 226 ? 16.425 -12.976 -18.110 1.00 96.81 226 ALA A O 1
ATOM 1772 N N . SER A 1 227 ? 18.219 -11.665 -18.473 1.00 96.56 227 SER A N 1
ATOM 1773 C CA . SER A 1 227 ? 18.792 -11.805 -17.128 1.00 96.56 227 SER A CA 1
ATOM 1774 C C . SER A 1 227 ? 17.848 -11.293 -16.037 1.00 96.56 227 SER A C 1
ATOM 1776 O O . SER A 1 227 ? 17.657 -11.957 -15.020 1.00 96.56 227 SER A O 1
ATOM 1778 N N . LEU A 1 228 ? 17.200 -10.141 -16.252 1.00 95.75 228 LEU A N 1
ATOM 1779 C CA . LEU A 1 228 ? 16.213 -9.603 -15.311 1.00 95.75 228 LEU A CA 1
ATOM 1780 C C . LEU A 1 228 ? 15.009 -10.535 -15.149 1.00 95.75 228 LEU A C 1
ATOM 1782 O O . LEU A 1 228 ? 14.557 -10.716 -14.024 1.00 95.75 228 LEU A O 1
ATOM 1786 N N . ASN A 1 229 ? 14.519 -11.138 -16.235 1.00 94.56 229 ASN A N 1
ATOM 1787 C CA . ASN A 1 229 ? 13.402 -12.087 -16.200 1.00 94.56 229 ASN A CA 1
ATOM 1788 C C . ASN A 1 229 ? 13.771 -13.423 -15.540 1.00 94.56 229 ASN A C 1
ATOM 1790 O O . ASN A 1 229 ? 12.908 -14.085 -14.972 1.00 94.56 229 ASN A O 1
ATOM 1794 N N . GLN A 1 230 ? 15.041 -13.828 -15.621 1.00 95.88 230 GLN A N 1
ATOM 1795 C CA . GLN A 1 230 ? 15.538 -15.028 -14.953 1.00 95.88 230 GLN A CA 1
ATOM 1796 C C . GLN A 1 230 ? 15.676 -14.818 -13.440 1.00 95.88 230 GLN A C 1
ATOM 1798 O O . GLN A 1 230 ? 15.278 -15.685 -12.666 1.00 95.88 230 GLN A O 1
ATOM 1803 N N . CYS A 1 231 ? 16.243 -13.685 -13.017 1.00 93.38 231 CYS A N 1
ATOM 1804 C CA . CYS A 1 231 ? 16.455 -13.380 -11.598 1.00 93.38 231 CYS A CA 1
ATOM 1805 C C . CYS A 1 231 ? 15.163 -12.968 -10.888 1.00 93.38 231 CYS A C 1
ATOM 1807 O O . CYS A 1 231 ? 14.972 -13.269 -9.714 1.00 93.38 231 CYS A O 1
ATOM 1809 N N . PHE A 1 232 ? 14.285 -12.273 -11.606 1.00 92.25 232 PHE A N 1
ATOM 1810 C CA . PHE A 1 232 ? 13.003 -11.803 -11.118 1.00 92.25 232 PHE A CA 1
ATOM 1811 C C . PHE A 1 232 ? 11.965 -12.215 -12.170 1.00 92.25 232 PHE A C 1
ATOM 1813 O O . PHE A 1 232 ? 11.869 -11.559 -13.207 1.00 92.25 232 PHE A O 1
ATOM 1820 N N . PRO A 1 233 ? 11.214 -13.307 -11.989 1.00 86.94 233 PRO A N 1
ATOM 1821 C CA . PRO A 1 233 ? 10.086 -13.606 -12.866 1.00 86.94 233 PRO A CA 1
ATOM 1822 C C . PRO A 1 233 ? 8.965 -12.562 -12.681 1.00 86.94 233 PRO A C 1
ATOM 1824 O O . PRO A 1 233 ? 8.917 -11.856 -11.671 1.00 86.94 233 PRO A O 1
ATOM 1827 N N . GLU A 1 234 ? 8.107 -12.385 -13.687 1.00 84.31 234 GLU A N 1
ATOM 1828 C CA . GLU A 1 234 ? 6.851 -11.637 -13.522 1.00 84.31 234 GLU A CA 1
ATOM 1829 C C . GLU A 1 234 ? 5.828 -12.574 -12.861 1.00 84.31 234 GLU A C 1
ATOM 1831 O O . GLU A 1 234 ? 5.692 -13.718 -13.299 1.00 84.31 234 GLU A O 1
ATOM 1836 N N . GLU A 1 235 ? 5.184 -12.110 -11.785 1.00 64.94 235 GLU A N 1
ATOM 1837 C CA . GLU A 1 235 ? 4.064 -12.803 -11.123 1.00 64.94 235 GLU A CA 1
ATOM 1838 C C . GLU A 1 235 ? 2.774 -12.744 -11.951 1.00 64.94 235 GLU A C 1
ATOM 1840 O O . GLU A 1 235 ? 2.531 -11.703 -12.612 1.00 64.94 235 GLU A O 1
#

pLDDT: mean 94.1, std 7.72, range [53.72, 98.62]